Protein 1PYL (pdb70)

CATH classification: 3.10.450.30

Organism: Kitasatospora aureofaciens (NCBI:txid1894)

InterPro domains:
  IPR000026 Guanine-specific ribonuclease N1-like [PF00545] (73-160)
  IPR016191 Ribonuclease/ribotoxin [SSF53933] (70-162)

B-factor: mean 25.72, std 8.52, range [13.15, 64.27]

Sequence (190 aa):
DPALADVCRTKLPSQAQDTLALIAKNGPYPYNRDGVVFENRESRLPKKGNGYYHEFTVVTPGSNDRGTRRVVTGGYGEQYWSPDHYATFQEIDPRCALADVCRTKLPSQAAQQDDTTLALIAKNGPYPYNRDGVVFENRESRLPKKGNGYYHEFTVVTPGSNDRGTRRVVTGGYGEQYWSPDHYATFQEIDPRC

Structure (mmCIF, N/CA/C/O backbone):
data_1PYL
#
_entry.id   1PYL
#
_cell.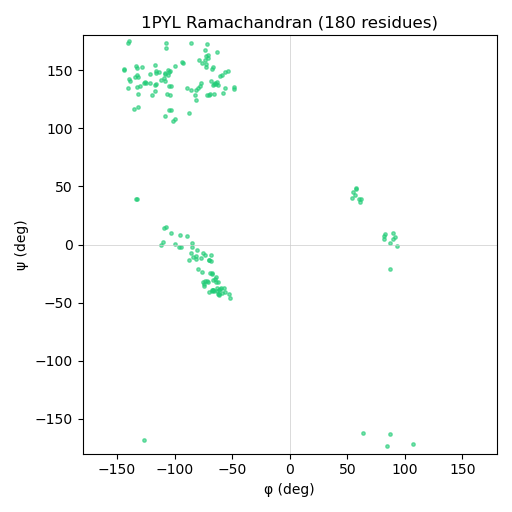length_a   84.980
_cell.length_b   34.130
_cell.length_c   72.270
_cell.angle_alpha   90.00
_cell.angle_beta   109.50
_cell.angle_gamma   90.00
#
_symmetry.space_group_name_H-M   'C 1 2 1'
#
loop_
_entity.id
_entity.type
_entity.pdbx_description
1 polymer ribonuclease
2 non-polymer 'SULFATE ION'
3 water water
#
loop_
_atom_site.group_PDB
_atom_site.id
_atom_site.type_symbol
_atom_site.label_atom_id
_atom_site.label_alt_id
_atom_site.label_comp_id
_atom_site.label_asym_id
_atom_site.label_entity_id
_atom_site.label_seq_id
_atom_site.pdbx_PDB_ins_code
_atom_site.Cartn_x
_atom_site.Cartn_y
_atom_site.Cartn_z
_atom_site.occupancy
_atom_site.B_iso_or_equiv
_atom_site.auth_seq_id
_atom_site.auth_comp_id
_atom_site.auth_asym_id
_atom_site.auth_atom_id
_atom_site.pdbx_PDB_model_num
ATOM 1 C CA . ASP A 1 2 ? 11.763 -17.716 12.388 1.00 42.36 2 ASP A CA 1
ATOM 2 C C . ASP A 1 2 ? 10.902 -17.871 13.654 1.00 42.19 2 ASP A C 1
ATOM 3 O O . ASP A 1 2 ? 9.672 -17.720 13.586 1.00 43.41 2 ASP A O 1
ATOM 5 N N . PRO A 1 3 ? 11.531 -18.144 14.809 1.00 40.80 3 PRO A N 1
ATOM 6 C CA . PRO A 1 3 ? 10.770 -18.372 16.041 1.00 39.15 3 PRO A CA 1
ATOM 7 C C . PRO A 1 3 ? 10.185 -17.064 16.567 1.00 36.99 3 PRO A C 1
ATOM 8 O O . PRO A 1 3 ? 10.713 -15.967 16.336 1.00 37.55 3 PRO A O 1
ATOM 19 N N . ALA A 1 4 ? 9.082 -17.210 17.280 1.00 33.82 4 ALA A N 1
ATOM 20 C CA . ALA A 1 4 ? 8.348 -16.096 17.825 1.00 31.08 4 ALA A CA 1
ATOM 21 C C . ALA A 1 4 ? 9.116 -15.452 18.970 1.00 29.45 4 ALA A C 1
ATOM 22 O O . ALA A 1 4 ? 10.026 -16.030 19.571 1.00 29.34 4 ALA A O 1
ATOM 29 N N . LEU A 1 5 ? 8.728 -14.215 19.254 1.00 27.06 5 LEU A N 1
ATOM 30 C CA . LEU A 1 5 ? 9.174 -13.500 20.429 1.00 25.66 5 LEU A CA 1
ATOM 31 C C . LEU A 1 5 ? 8.089 -13.581 21.482 1.00 23.98 5 LEU A C 1
ATOM 32 O O . LEU A 1 5 ? 6.933 -13.693 21.164 1.00 25.31 5 LEU A O 1
ATOM 48 N N . ALA A 1 6 ? 8.468 -13.485 22.745 1.00 22.97 6 ALA A N 1
ATOM 49 C CA . ALA A 1 6 ? 7.506 -13.373 23.815 1.00 23.00 6 ALA A CA 1
ATOM 50 C C . ALA A 1 6 ? 6.766 -12.025 23.685 1.00 22.06 6 ALA A C 1
ATOM 51 O O . ALA A 1 6 ? 7.315 -11.066 23.154 1.00 21.83 6 ALA A O 1
ATOM 58 N N . ASP A 1 7 ? 5.542 -11.989 24.181 1.00 22.02 7 ASP A N 1
ATOM 59 C CA . ASP A 1 7 ? 4.725 -10.784 24.175 1.00 22.78 7 ASP A CA 1
ATOM 60 C C . ASP A 1 7 ? 4.652 -10.158 25.583 1.00 20.28 7 ASP A C 1
ATOM 61 O O . ASP A 1 7 ? 4.714 -10.849 26.606 1.00 21.55 7 ASP A O 1
ATOM 73 N N . VAL A 1 8 ? 4.534 -8.843 25.619 1.00 17.42 8 VAL A N 1
ATOM 74 C CA . VAL A 1 8 ? 4.268 -8.130 26.851 1.00 16.29 8 VAL A CA 1
ATOM 75 C C . VAL A 1 8 ? 3.141 -7.143 26.614 1.00 16.58 8 VAL A C 1
ATOM 76 O O . VAL A 1 8 ? 3.178 -6.384 25.645 1.00 16.67 8 VAL A O 1
ATOM 89 N N . CYS A 1 9 ? 2.135 -7.169 27.469 1.00 16.35 9 CYS A N 1
ATOM 90 C CA . CYS A 1 9 ? 1.060 -6.186 27.391 1.00 16.69 9 CYS A CA 1
ATOM 91 C C . CYS A 1 9 ? 1.593 -4.810 27.671 1.00 17.03 9 CYS A C 1
ATOM 92 O O . CYS A 1 9 ? 2.391 -4.610 28.567 1.00 16.78 9 CYS A O 1
ATOM 99 N N . ARG A 1 10 ? 1.119 -3.819 26.908 1.00 17.00 10 ARG A N 1
ATOM 100 C CA . ARG A 1 10 ? 1.531 -2.459 27.131 1.00 19.06 10 ARG A CA 1
ATOM 101 C C . ARG A 1 10 ? 1.348 -2.028 28.587 1.00 19.55 10 ARG A C 1
ATOM 102 O O . ARG A 1 10 ? 2.220 -1.393 29.158 1.00 19.59 10 ARG A O 1
ATOM 123 N N . THR A 1 11 ? 0.223 -2.397 29.211 1.00 20.16 11 THR A N 1
ATOM 124 C CA . THR A 1 11 ? -0.015 -1.932 30.587 1.00 21.59 11 THR A CA 1
ATOM 125 C C . THR A 1 11 ? 0.859 -2.629 31.625 1.00 20.87 11 THR A C 1
ATOM 126 O O . THR A 1 11 ? 0.882 -2.206 32.772 1.00 22.78 11 THR A O 1
ATOM 137 N N . LYS A 1 12 ? 1.573 -3.681 31.223 1.00 20.25 12 LYS A N 1
ATOM 138 C CA . LYS A 1 12 ? 2.472 -4.414 32.113 1.00 20.55 12 LYS A CA 1
ATOM 139 C C . LYS A 1 12 ? 3.919 -3.924 31.984 1.00 20.13 12 LYS A C 1
ATOM 140 O O . LYS A 1 12 ? 4.803 -4.415 32.674 1.00 22.61 12 LYS A O 1
ATOM 159 N N . LEU A 1 13 ? 4.162 -2.964 31.092 1.00 19.27 13 LEU A N 1
ATOM 160 C CA . LEU A 1 13 ? 5.479 -2.333 30.992 1.00 19.72 13 LEU A CA 1
ATOM 161 C C . LEU A 1 13 ? 5.730 -1.399 32.168 1.00 19.94 13 LEU A C 1
ATOM 162 O O . LEU A 1 13 ? 4.774 -0.839 32.728 1.00 20.44 13 LEU A O 1
ATOM 178 N N . PRO A 1 14 ? 6.996 -1.147 32.504 1.00 20.56 14 PRO A N 1
ATOM 179 C CA . PRO A 1 14 ? 7.312 -0.100 33.479 1.00 20.78 14 PRO A CA 1
ATOM 180 C C . PRO A 1 14 ? 6.725 1.217 33.026 1.00 20.11 14 PRO A C 1
ATOM 181 O O . PRO A 1 14 ? 6.588 1.480 31.808 1.00 19.60 14 PRO A O 1
ATOM 192 N N . SER A 1 15 ? 6.339 2.066 33.975 1.00 21.03 15 SER A N 1
ATOM 193 C CA . SER A 1 15 ? 5.677 3.318 33.599 1.00 21.40 15 SER A CA 1
ATOM 194 C C . SER A 1 15 ? 6.523 4.171 32.650 1.00 19.94 15 SER A C 1
ATOM 195 O O . SER A 1 15 ? 5.982 4.813 31.769 1.00 20.21 15 SER A O 1
ATOM 203 N N . GLN A 1 16 ? 7.840 4.206 32.819 1.00 18.48 16 GLN A N 1
ATOM 204 C CA . GLN A 1 16 ? 8.665 4.972 31.896 1.00 18.12 16 GLN A CA 1
ATOM 205 C C . GLN A 1 16 ? 8.622 4.449 30.474 1.00 17.41 16 GLN A C 1
ATOM 206 O O . GLN A 1 16 ? 8.750 5.229 29.528 1.00 17.32 16 GLN A O 1
ATOM 220 N N . ALA A 1 17 ? 8.462 3.140 30.323 1.00 17.08 17 ALA A N 1
ATOM 221 C CA . ALA A 1 17 ? 8.345 2.571 28.972 1.00 17.11 17 ALA A CA 1
ATOM 222 C C . ALA A 1 17 ? 7.044 3.007 28.316 1.00 17.67 17 ALA A C 1
ATOM 223 O O . ALA A 1 17 ? 7.016 3.347 27.141 1.00 17.59 17 ALA A O 1
ATOM 230 N N . GLN A 1 18 ? 5.968 3.037 29.106 1.00 17.49 18 GLN A N 1
ATOM 231 C CA . GLN A 1 18 ? 4.694 3.544 28.585 1.00 18.11 18 GLN A CA 1
ATOM 232 C C . GLN A 1 18 ? 4.810 5.014 28.205 1.00 17.67 18 GLN A C 1
ATOM 233 O O . GLN A 1 18 ? 4.324 5.428 27.153 1.00 18.72 18 GLN A O 1
ATOM 247 N N . ASP A 1 19 ? 5.516 5.800 29.012 1.00 17.88 19 ASP A N 1
ATOM 248 C CA . ASP A 1 19 ? 5.776 7.201 28.687 1.00 18.64 19 ASP A CA 1
ATOM 249 C C . ASP A 1 19 ? 6.515 7.364 27.364 1.00 17.44 19 ASP A C 1
ATOM 250 O O . ASP A 1 19 ? 6.201 8.215 26.568 1.00 18.70 19 ASP A O 1
ATOM 259 N N . THR A 1 20 ? 7.498 6.513 27.102 1.00 16.87 20 THR A N 1
ATOM 260 C CA . THR A 1 20 ? 8.228 6.570 25.862 1.00 16.90 20 THR A CA 1
ATOM 261 C C . THR A 1 20 ? 7.330 6.234 24.671 1.00 16.49 20 THR A C 1
ATOM 262 O O . THR A 1 20 ? 7.418 6.868 23.639 1.00 16.64 20 THR A O 1
ATOM 273 N N . LEU A 1 21 ? 6.447 5.262 24.806 1.00 15.95 21 LEU A N 1
ATOM 274 C CA . LEU A 1 21 ? 5.508 4.974 23.723 1.00 15.86 21 LEU A CA 1
ATOM 275 C C . LEU A 1 21 ? 4.607 6.158 23.389 1.00 16.37 21 LEU A C 1
ATOM 276 O O . LEU A 1 21 ? 4.305 6.408 22.245 1.00 17.05 21 LEU A O 1
ATOM 292 N N . ALA A 1 22 ? 4.194 6.882 24.417 1.00 16.97 22 ALA A N 1
ATOM 293 C CA . ALA A 1 22 ? 3.381 8.070 24.193 1.00 17.71 22 ALA A CA 1
ATOM 294 C C . ALA A 1 22 ? 4.181 9.166 23.477 1.00 17.88 22 ALA A C 1
ATOM 295 O O . ALA A 1 22 ? 3.665 9.848 22.596 1.00 19.43 22 ALA A O 1
ATOM 302 N N . LEU A 1 23 ? 5.461 9.344 23.822 1.00 17.60 23 LEU A N 1
ATOM 303 C CA . LEU A 1 23 ? 6.315 10.292 23.110 1.00 18.38 23 LEU A CA 1
ATOM 304 C C . LEU A 1 23 ? 6.498 9.910 21.632 1.00 18.37 23 LEU A C 1
ATOM 305 O O . LEU A 1 23 ? 6.467 10.750 20.761 1.00 19.62 23 LEU A O 1
ATOM 321 N N . ILE A 1 24 ? 6.699 8.623 21.358 1.00 17.55 24 ILE A N 1
ATOM 322 C CA . ILE A 1 24 ? 6.861 8.172 19.997 1.00 18.41 24 ILE A CA 1
ATOM 323 C C . ILE A 1 24 ? 5.602 8.481 19.199 1.00 18.41 24 ILE A C 1
ATOM 324 O O . ILE A 1 24 ? 5.676 8.925 18.051 1.00 19.71 24 ILE A O 1
ATOM 340 N N . ALA A 1 25 ? 4.441 8.248 19.796 1.00 18.54 25 ALA A N 1
ATOM 341 C CA . ALA A 1 25 ? 3.186 8.474 19.093 1.00 20.20 25 ALA A CA 1
ATOM 342 C C . ALA A 1 25 ? 2.994 9.960 18.748 1.00 21.86 25 ALA A C 1
ATOM 343 O O . ALA A 1 25 ? 2.316 10.264 17.770 1.00 24.42 25 ALA A O 1
ATOM 350 N N . LYS A 1 26 ? 3.581 10.849 19.541 1.00 22.75 26 LYS A N 1
ATOM 351 C CA . LYS A 1 26 ? 3.519 12.315 19.305 1.00 25.18 26 LYS A CA 1
ATOM 352 C C . LYS A 1 26 ? 4.710 12.864 18.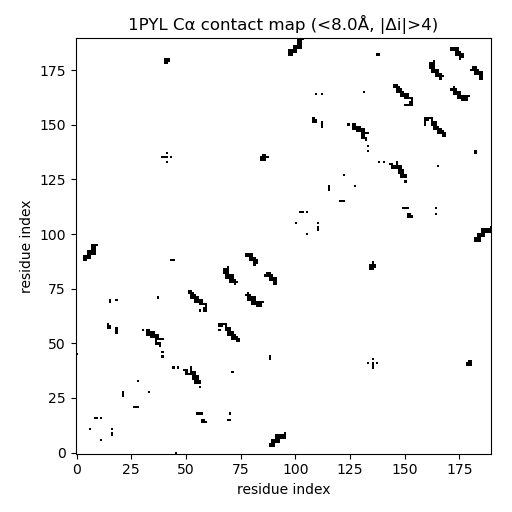526 1.00 24.37 26 LYS A C 1
ATOM 353 O O . LYS A 1 26 ? 4.787 14.066 18.278 1.00 26.32 26 LYS A O 1
ATOM 372 N N . ASN A 1 27 ? 5.671 12.008 18.180 1.00 23.09 27 ASN A N 1
ATOM 373 C CA . ASN A 1 27 ? 6.922 12.388 17.517 1.00 24.00 27 ASN A CA 1
ATOM 374 C C . ASN A 1 27 ? 7.796 13.338 18.352 1.00 23.54 27 ASN A C 1
ATOM 375 O O . ASN A 1 27 ? 8.456 14.233 17.832 1.00 25.04 27 ASN A O 1
ATOM 386 N N . GLY A 1 28 ? 7.836 13.099 19.645 1.00 22.20 28 GLY A N 1
ATOM 387 C CA . GLY A 1 28 ? 8.774 13.779 20.516 1.00 23.50 28 GLY A CA 1
ATOM 388 C C . GLY A 1 28 ? 8.082 14.818 21.380 1.00 23.48 28 GLY A C 1
ATOM 389 O O . GLY A 1 28 ? 6.866 14.885 21.369 1.00 25.24 28 GLY A O 1
ATOM 393 N N . PRO A 1 29 ? 8.849 15.636 22.105 1.00 23.24 29 PRO A N 1
ATOM 394 C CA . PRO A 1 29 ? 10.305 15.682 22.062 1.00 23.46 29 PRO A CA 1
ATOM 395 C C . PRO A 1 29 ? 10.916 14.547 22.861 1.00 23.10 29 PRO A C 1
ATOM 396 O O . PRO A 1 29 ? 10.285 14.029 23.767 1.00 24.68 29 PRO A O 1
ATOM 407 N N . TYR A 1 30 ? 12.154 14.232 22.559 1.00 25.12 30 TYR A N 1
ATOM 408 C CA . TYR A 1 30 ? 12.822 13.094 23.153 1.00 25.58 30 TYR A CA 1
ATOM 409 C C . TYR A 1 30 ? 13.935 13.579 24.067 1.00 26.99 30 TYR A C 1
ATOM 410 O O . TYR A 1 30 ? 14.619 14.553 23.747 1.00 28.34 30 TYR A O 1
ATOM 428 N N . PRO A 1 31 ? 14.117 12.922 25.199 1.00 28.55 31 PRO A N 1
ATOM 429 C CA . PRO A 1 31 ? 15.143 13.345 26.161 1.00 29.25 31 PRO A CA 1
ATOM 430 C C . PRO A 1 31 ? 16.577 13.176 25.702 1.00 29.63 31 PRO A C 1
ATOM 431 O O . PRO A 1 31 ? 17.427 13.896 26.219 1.00 31.26 31 PRO A O 1
ATOM 442 N N . TYR A 1 32 ? 16.862 12.250 24.785 1.00 29.30 32 TYR A N 1
ATOM 443 C CA . TYR A 1 32 ? 18.231 11.943 24.410 1.00 29.56 32 TYR A CA 1
ATOM 444 C C . TYR A 1 32 ? 18.470 12.163 22.939 1.00 30.80 32 TYR A C 1
ATOM 445 O O . TYR A 1 32 ? 17.598 11.953 22.099 1.00 29.82 32 TYR A O 1
ATOM 463 N N . ASN A 1 33 ? 19.686 12.588 22.629 1.00 32.55 33 ASN A N 1
ATOM 464 C CA . ASN A 1 33 ? 20.085 12.823 21.252 1.00 34.19 33 ASN A CA 1
ATOM 465 C C . ASN A 1 33 ? 20.119 11.574 20.369 1.00 33.73 33 ASN A C 1
ATOM 466 O O . ASN A 1 33 ? 19.856 11.661 19.173 1.00 35.43 33 ASN A O 1
ATOM 477 N N . ARG A 1 34 ? 20.387 10.413 20.959 1.00 32.89 34 ARG A N 1
ATOM 478 C CA . ARG A 1 34 ? 20.350 9.157 20.213 1.00 31.96 34 ARG A CA 1
ATOM 479 C C . ARG A 1 34 ? 18.932 8.609 20.023 1.00 29.19 34 ARG A C 1
ATOM 480 O O . ARG A 1 34 ? 18.745 7.610 19.331 1.00 29.30 34 ARG A O 1
ATOM 513 N N . ASP A 1 35 ? 17.924 9.242 20.612 1.00 25.46 35 ASP A N 1
ATOM 514 C CA . ASP A 1 35 ? 16.556 8.768 20.405 1.00 22.90 35 ASP A CA 1
ATOM 515 C C . ASP A 1 35 ? 16.162 8.966 18.954 1.00 21.81 35 ASP A C 1
ATOM 516 O O . ASP A 1 35 ? 16.308 10.052 18.407 1.00 23.32 35 ASP A O 1
ATOM 525 N N . GLY A 1 36 ? 15.639 7.915 18.334 1.00 20.69 36 GLY A N 1
ATOM 526 C CA . GLY A 1 36 ? 15.174 7.964 16.975 1.00 21.03 36 GLY A CA 1
ATOM 527 C C . GLY A 1 36 ? 16.198 7.548 15.941 1.00 20.88 36 GLY A C 1
ATOM 528 O O . GLY A 1 36 ? 15.891 7.544 14.759 1.00 23.53 36 GLY 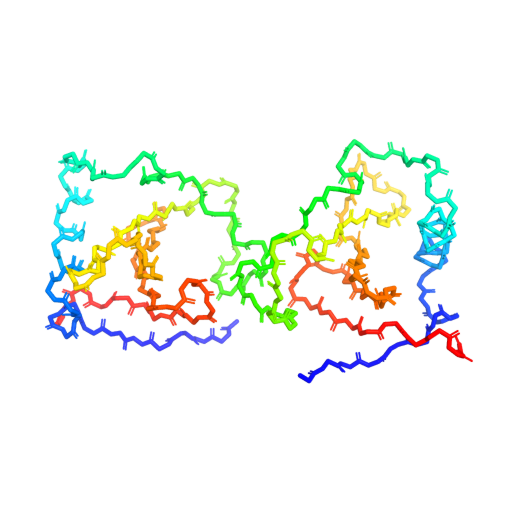A O 1
ATOM 532 N N . VAL A 1 37 ? 17.409 7.206 16.345 1.00 20.49 37 VAL A N 1
ATOM 533 C CA . VAL A 1 37 ? 18.367 6.757 15.353 1.00 21.03 37 VAL A CA 1
ATOM 534 C C . VAL A 1 37 ? 18.040 5.349 14.868 1.00 19.97 37 VAL A C 1
ATOM 535 O O . VAL A 1 37 ? 17.330 4.590 15.533 1.00 19.55 37 VAL A O 1
ATOM 548 N N . VAL A 1 38 ? 18.547 5.003 13.691 1.00 20.28 38 VAL A N 1
ATOM 549 C CA . VAL A 1 38 ? 18.306 3.693 13.113 1.00 19.57 38 VAL A CA 1
ATOM 550 C C . VAL A 1 38 ? 18.958 2.627 13.977 1.00 19.55 38 VAL A C 1
ATOM 551 O O . VAL A 1 38 ? 20.061 2.797 14.488 1.00 20.67 38 VAL A O 1
ATOM 564 N N . PHE A 1 39 ? 18.220 1.546 14.164 1.00 17.73 39 PHE A N 1
ATOM 565 C CA . PHE A 1 39 ? 18.687 0.355 14.847 1.00 17.69 39 PHE A CA 1
ATOM 566 C C . PHE A 1 39 ? 18.948 -0.665 13.747 1.00 18.59 39 PHE A C 1
ATOM 567 O O . PHE A 1 39 ? 18.011 -1.123 13.099 1.00 17.79 39 PHE A O 1
ATOM 584 N N . GLU A 1 40 ? 20.209 -1.075 13.569 1.00 19.55 40 GLU A N 1
ATOM 585 C CA . GLU A 1 40 ? 20.554 -1.880 12.411 1.00 20.50 40 GLU A CA 1
ATOM 586 C C . GLU A 1 40 ? 20.183 -3.353 12.557 1.00 19.31 40 GLU A C 1
ATOM 587 O O . GLU A 1 40 ? 20.049 -4.047 11.551 1.00 21.83 40 GLU A O 1
ATOM 597 N N . ASN A 1 41 ? 20.011 -3.856 13.781 1.00 18.51 41 ASN A N 1
ATOM 598 C CA . ASN A 1 41 ? 19.606 -5.252 13.979 1.00 18.37 41 ASN A CA 1
ATOM 599 C C . ASN A 1 41 ? 20.549 -6.213 13.269 1.00 19.88 41 ASN A C 1
ATOM 600 O O . ASN A 1 41 ? 20.103 -7.175 12.665 1.00 19.92 41 ASN A O 1
ATOM 611 N N . ARG A 1 42 ? 21.847 -5.965 13.417 1.00 21.51 42 ARG A N 1
ATOM 612 C CA . ARG A 1 42 ? 22.844 -6.737 12.647 1.00 22.73 42 ARG A CA 1
ATOM 613 C C . ARG A 1 42 ? 22.802 -8.221 12.909 1.00 21.58 42 ARG A C 1
ATOM 614 O O . ARG A 1 42 ? 23.049 -9.030 11.990 1.00 22.98 42 ARG A O 1
ATOM 635 N N . GLU A 1 43 ? 22.556 -8.596 14.153 1.00 20.04 43 GLU A N 1
ATOM 636 C CA . GLU A 1 43 ? 22.512 -10.009 14.554 1.00 19.22 43 GLU A CA 1
ATOM 637 C C . GLU A 1 43 ? 21.141 -10.679 14.434 1.00 19.74 43 GLU A C 1
ATOM 638 O O . GLU A 1 43 ? 20.958 -11.818 14.832 1.00 21.67 43 GLU A O 1
ATOM 650 N N . SER A 1 44 ? 20.175 -9.975 13.841 1.00 19.27 44 SER A N 1
ATOM 651 C CA . SER A 1 44 ? 18.855 -10.532 13.490 1.00 20.67 44 SER A CA 1
ATOM 652 C C . SER A 1 44 ? 18.101 -11.179 14.623 1.00 21.21 44 SER A C 1
ATOM 653 O O . SER A 1 44 ? 17.435 -12.197 14.456 1.00 21.96 44 SER A O 1
ATOM 661 N N . ARG A 1 45 ? 18.152 -10.576 15.800 1.00 21.56 45 ARG A N 1
ATOM 662 C CA . ARG A 1 45 ? 17.271 -11.042 16.865 1.00 22.29 45 ARG A CA 1
ATOM 663 C C . ARG A 1 45 ? 15.820 -10.612 16.593 1.00 21.67 45 ARG A C 1
ATOM 664 O O . ARG A 1 45 ? 14.900 -11.296 16.997 1.00 22.92 45 ARG A O 1
ATOM 685 N N . LEU A 1 46 ? 15.631 -9.472 15.944 1.00 20.07 46 LEU A N 1
ATOM 686 C CA . LEU A 1 46 ? 14.337 -9.077 15.409 1.00 19.41 46 LEU A CA 1
ATOM 687 C C . LEU A 1 46 ? 14.240 -9.541 13.967 1.00 20.00 46 LEU A C 1
ATOM 688 O O . LEU A 1 46 ? 15.278 -9.718 13.317 1.00 20.65 46 LEU A O 1
ATOM 704 N N . PRO A 1 47 ? 13.036 -9.720 13.433 1.00 20.21 47 PRO A N 1
ATOM 705 C CA . PRO A 1 47 ? 12.890 -10.116 12.021 1.00 21.59 47 PRO A CA 1
ATOM 706 C C . PRO A 1 47 ? 13.720 -9.266 11.069 1.00 21.58 47 PRO A C 1
ATOM 707 O O . PRO A 1 47 ? 13.782 -8.052 11.179 1.00 21.03 47 PRO A O 1
ATOM 718 N N . LYS A 1 48 ? 14.388 -9.921 10.121 1.00 22.08 48 LYS A N 1
ATOM 719 C CA . LYS A 1 48 ? 15.292 -9.237 9.217 1.00 22.76 48 LYS A CA 1
ATOM 720 C C . LYS A 1 48 ? 14.473 -8.401 8.248 1.00 22.71 48 LYS A C 1
ATOM 721 O O . LYS A 1 48 ? 13.502 -8.901 7.612 1.00 24.02 48 LYS A O 1
ATOM 740 N N . LYS A 1 49 ? 14.853 -7.132 8.146 1.00 22.16 49 LYS A N 1
ATOM 741 C CA . LYS A 1 49 ? 14.166 -6.190 7.282 1.00 23.24 49 LYS A CA 1
ATOM 742 C C . LYS A 1 49 ? 15.168 -5.284 6.614 1.00 24.56 49 LYS A C 1
ATOM 743 O O . LYS A 1 49 ? 16.356 -5.307 6.934 1.00 25.54 49 LYS A O 1
ATOM 762 N N . GLY A 1 50 ? 14.700 -4.446 5.689 1.00 26.00 50 GLY A N 1
ATOM 763 C CA . GLY A 1 50 ? 15.561 -3.502 5.014 1.00 27.35 50 GLY A CA 1
ATOM 764 C C . GLY A 1 50 ? 16.199 -2.445 5.895 1.00 28.44 50 GLY A C 1
ATOM 765 O O . GLY A 1 50 ? 15.800 -2.233 7.038 1.00 26.88 50 GLY A O 1
ATOM 769 N N . ASN A 1 51 ? 17.208 -1.777 5.357 1.00 30.91 51 ASN A N 1
ATOM 770 C CA . ASN A 1 51 ? 17.928 -0.732 6.057 1.00 31.96 51 ASN A CA 1
ATOM 771 C C . ASN A 1 51 ? 16.937 0.350 6.455 1.00 29.92 51 ASN A C 1
ATOM 772 O O . ASN A 1 51 ? 16.110 0.735 5.633 1.00 31.67 51 ASN A O 1
ATOM 783 N N . GLY A 1 52 ? 16.969 0.759 7.720 1.00 26.50 52 GLY A N 1
ATOM 784 C CA . GLY A 1 52 ? 16.142 1.839 8.210 1.00 24.01 52 GLY A CA 1
ATOM 785 C C . GLY A 1 52 ? 14.758 1.464 8.686 1.00 20.90 52 GLY A C 1
ATOM 786 O O . GLY A 1 52 ? 13.994 2.326 9.088 1.00 21.00 52 GLY A O 1
ATOM 790 N N . TYR A 1 53 ? 14.424 0.183 8.645 1.00 18.11 53 TYR A N 1
ATOM 791 C CA . TYR A 1 53 ? 13.125 -0.283 9.109 1.00 16.44 53 TYR A CA 1
ATOM 792 C C . TYR A 1 53 ? 12.903 -0.038 10.618 1.00 15.03 53 TYR A C 1
ATOM 793 O O . TYR A 1 53 ? 11.794 0.292 11.046 1.00 16.12 53 TYR A O 1
ATOM 811 N N . TYR A 1 54 ? 13.960 -0.203 11.399 1.00 15.15 54 TYR A N 1
ATOM 812 C CA . TYR A 1 54 ? 13.907 -0.124 12.854 1.00 14.05 54 TYR A CA 1
ATOM 813 C C . TYR A 1 54 ? 14.567 1.122 13.395 1.00 15.58 54 TYR A C 1
ATOM 814 O O . TYR A 1 54 ? 15.618 1.546 12.887 1.00 16.24 54 TYR A O 1
ATOM 832 N N . HIS A 1 55 ? 13.939 1.707 14.426 1.00 14.42 55 HIS A N 1
ATOM 833 C CA . HIS A 1 55 ? 14.552 2.825 15.157 1.00 14.40 55 HIS A CA 1
ATOM 834 C C . HIS A 1 55 ? 14.536 2.534 16.647 1.00 14.32 55 HIS A C 1
ATOM 835 O O . HIS A 1 55 ? 13.662 1.831 17.153 1.00 14.92 55 HIS A O 1
ATOM 850 N N . GLU A 1 56 ? 15.492 3.119 17.352 1.00 15.27 56 GLU A N 1
ATOM 851 C CA . GLU A 1 56 ? 15.647 2.889 18.796 1.00 15.85 56 GLU A CA 1
ATOM 852 C C . GLU A 1 56 ? 15.363 4.166 19.596 1.00 16.11 56 GLU A C 1
ATOM 853 O O . GLU A 1 56 ? 15.685 5.279 19.158 1.00 16.90 56 GLU A O 1
ATOM 865 N N . PHE A 1 57 ? 14.837 3.958 20.794 1.00 16.18 57 PHE A N 1
ATOM 866 C CA . PHE A 1 57 ? 14.513 5.016 21.745 1.00 16.38 57 PHE A CA 1
ATOM 867 C C . PHE A 1 57 ? 14.919 4.552 23.128 1.00 17.10 57 PHE A C 1
ATOM 868 O O . PHE A 1 57 ? 14.674 3.401 23.522 1.00 18.52 57 PHE A O 1
ATOM 885 N N . THR A 1 58 ? 15.457 5.485 23.905 1.00 18.13 58 THR A N 1
ATOM 886 C CA . THR A 1 58 ? 15.754 5.241 25.306 1.00 19.73 58 THR A CA 1
ATOM 887 C C . THR A 1 58 ? 14.511 5.292 26.158 1.00 19.41 58 THR A C 1
ATOM 888 O O . THR A 1 58 ? 13.641 6.183 25.979 1.00 22.53 58 THR A O 1
ATOM 899 N N . VAL A 1 59 ? 14.419 4.381 27.101 1.00 16.88 59 VAL A N 1
ATOM 900 C CA . VAL A 1 59 ? 13.405 4.468 28.141 1.00 17.71 59 VAL A CA 1
ATOM 901 C C . VAL A 1 59 ? 14.158 4.887 29.399 1.00 18.16 59 VAL A C 1
ATOM 902 O O . VAL A 1 59 ? 15.179 4.274 29.756 1.00 19.32 59 VAL A O 1
ATOM 915 N N . VAL A 1 60 ? 13.677 5.929 30.079 1.00 17.75 60 VAL A N 1
ATOM 916 C CA . VAL A 1 60 ? 14.385 6.433 31.254 1.00 18.08 60 VAL A CA 1
ATOM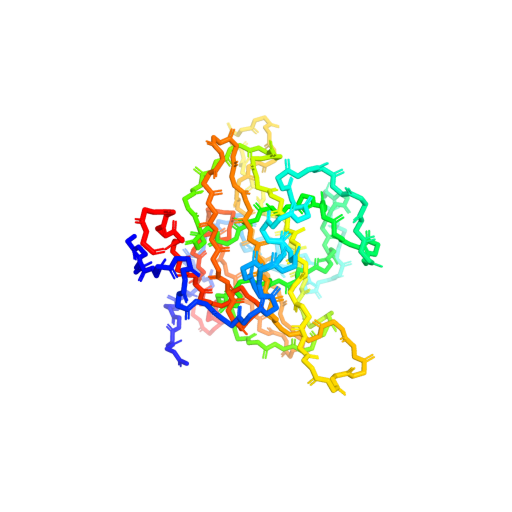 917 C C . VAL A 1 60 ? 14.450 5.394 32.343 1.00 17.09 60 VAL A C 1
ATOM 918 O O . VAL A 1 60 ? 13.462 4.731 32.622 1.00 17.35 60 VAL A O 1
ATOM 931 N N . THR A 1 61 ? 15.616 5.274 32.974 1.00 17.76 61 THR A N 1
ATOM 932 C CA . THR A 1 61 ? 15.785 4.532 34.204 1.00 18.61 61 THR A CA 1
ATOM 933 C C . THR A 1 61 ? 15.838 5.589 35.335 1.00 18.50 61 THR A C 1
ATOM 934 O O . THR A 1 61 ? 16.774 6.347 35.406 1.00 20.03 61 THR A O 1
ATOM 945 N N . PRO A 1 62 ? 14.788 5.721 36.126 1.00 19.05 62 PRO A N 1
ATOM 946 C CA . PRO A 1 62 ? 14.709 6.881 37.034 1.00 18.91 62 PRO A CA 1
ATOM 947 C C . PRO A 1 62 ? 15.739 6.933 38.146 1.00 19.21 62 PRO A C 1
ATOM 948 O O . PRO A 1 62 ? 16.119 8.025 38.515 1.00 19.42 62 PRO A O 1
ATOM 959 N N . GLY A 1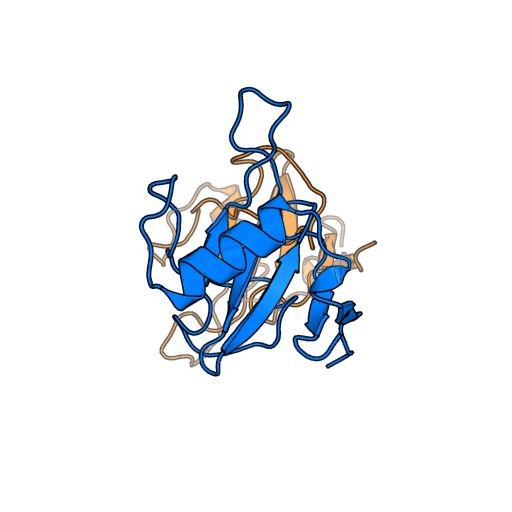 63 ? 16.198 5.798 38.632 1.00 20.31 63 GLY A N 1
ATOM 960 C CA . GLY A 1 63 ? 17.047 5.756 39.821 1.00 22.89 63 GLY A CA 1
ATOM 961 C C . GLY A 1 63 ? 18.531 5.715 39.591 1.00 24.58 63 GLY A C 1
ATOM 962 O O . GLY A 1 63 ? 19.317 5.555 40.546 1.00 27.15 63 GLY A O 1
ATOM 966 N N . SER A 1 64 ? 18.936 5.894 38.342 1.00 26.70 64 SER A N 1
ATOM 967 C CA . SER A 1 64 ? 20.347 5.944 37.980 1.00 29.06 64 SER A CA 1
ATOM 968 C C . SER A 1 64 ? 20.710 7.298 37.414 1.00 29.67 64 SER A C 1
ATOM 969 O O . SER A 1 64 ? 19.889 8.036 36.888 1.00 28.71 64 SER A O 1
ATOM 977 N N . ASN A 1 65 ? 21.987 7.624 37.558 1.00 32.26 65 ASN A N 1
ATOM 978 C CA . ASN A 1 65 ? 22.581 8.835 37.025 1.00 34.07 65 ASN A CA 1
ATOM 979 C C . ASN A 1 65 ? 22.768 8.715 35.511 1.00 34.72 65 ASN A C 1
ATOM 980 O O . ASN A 1 65 ? 22.592 9.683 34.759 1.00 34.99 65 ASN A O 1
ATOM 996 N N . ASP A 1 66 ? 23.102 7.497 35.084 1.00 35.13 66 ASP A N 1
ATOM 997 C CA . ASP A 1 66 ? 23.427 7.209 33.679 1.00 35.26 66 ASP A CA 1
ATOM 998 C C . ASP A 1 66 ? 22.190 6.898 32.823 1.00 33.83 66 ASP A C 1
ATOM 999 O O . ASP A 1 66 ? 21.070 6.782 33.340 1.00 32.92 66 ASP A O 1
ATOM 1008 N N . ARG A 1 67 ? 22.398 6.762 31.517 1.00 32.26 67 ARG A N 1
ATOM 1009 C CA . ARG A 1 67 ? 21.309 6.529 30.564 1.00 31.40 67 ARG A CA 1
ATOM 1010 C C . ARG A 1 67 ? 20.557 5.219 30.853 1.00 29.32 67 ARG A C 1
ATOM 1011 O O . ARG A 1 67 ? 19.327 5.187 30.748 1.00 28.56 67 ARG A O 1
ATOM 1032 N N . GLY A 1 68 ? 21.283 4.175 31.232 1.00 27.28 68 GLY A N 1
ATOM 1033 C CA . GLY A 1 68 ? 20.740 2.871 31.567 1.00 26.00 68 GLY A CA 1
ATOM 1034 C C . GLY A 1 68 ? 20.521 1.990 30.326 1.00 24.03 68 GLY A C 1
ATOM 1035 O O . GLY A 1 68 ? 20.868 2.389 29.229 1.00 25.24 68 GLY A O 1
ATOM 1039 N N . THR A 1 69 ? 19.899 0.840 30.524 1.00 22.82 69 THR A N 1
ATOM 1040 C CA . THR A 1 69 ? 19.842 -0.224 29.488 1.00 23.02 69 THR A CA 1
ATOM 1041 C C . THR A 1 69 ? 18.458 -0.448 28.857 1.00 21.29 69 THR A C 1
ATOM 1042 O O . THR A 1 69 ? 18.289 -1.332 28.038 1.00 22.13 69 THR A O 1
ATOM 1053 N N . ARG A 1 70 ? 17.459 0.336 29.245 1.00 19.17 70 ARG A N 1
ATOM 1054 C CA . ARG A 1 70 ? 16.097 0.109 28.814 1.00 18.10 70 ARG A CA 1
ATOM 1055 C C . ARG A 1 70 ? 15.848 0.777 27.470 1.00 16.18 70 ARG A C 1
ATOM 1056 O O . ARG A 1 70 ? 16.229 1.915 27.261 1.00 16.20 70 ARG A O 1
ATOM 1077 N N . ARG A 1 71 ? 15.231 0.054 26.538 1.00 15.49 71 ARG A N 1
ATOM 1078 C CA . ARG A 1 71 ? 15.037 0.537 25.177 1.00 15.04 71 ARG A CA 1
ATOM 1079 C C . ARG A 1 71 ? 13.703 0.082 24.598 1.00 14.98 71 ARG A C 1
ATOM 1080 O O . ARG A 1 71 ? 13.193 -0.980 24.937 1.00 15.30 71 ARG A O 1
ATOM 1101 N N . VAL A 1 72 ? 13.172 0.913 23.700 1.00 14.25 72 VAL A N 1
ATOM 1102 C CA . VAL A 1 72 ? 12.097 0.524 22.805 1.00 14.62 72 VAL A CA 1
ATOM 1103 C C . VAL A 1 72 ? 12.629 0.605 21.389 1.00 15.28 72 VAL A C 1
ATOM 1104 O O . VAL A 1 72 ? 13.333 1.528 21.040 1.00 16.31 72 VAL A O 1
ATOM 1117 N N . VAL A 1 73 ? 12.289 -0.398 20.589 1.00 13.81 73 VAL A N 1
ATOM 1118 C CA . VAL A 1 73 ? 12.574 -0.387 19.163 1.00 13.80 73 VAL A CA 1
ATOM 1119 C C . VAL A 1 73 ? 11.253 -0.406 18.429 1.00 13.93 73 VAL A C 1
ATOM 1120 O O . VAL A 1 73 ? 10.382 -1.199 18.750 1.00 15.07 73 VAL A O 1
ATOM 1133 N N . THR A 1 74 ? 11.100 0.478 17.443 1.00 13.62 74 THR A N 1
ATOM 1134 C CA . THR A 1 74 ? 9.920 0.513 16.603 1.00 14.49 74 THR A CA 1
ATOM 1135 C C . THR A 1 74 ? 10.262 -0.049 15.240 1.00 14.37 74 THR A C 1
ATOM 1136 O O . THR A 1 74 ? 11.405 0.011 14.785 1.00 15.33 74 THR A O 1
ATOM 1147 N N . GLY A 1 75 ? 9.252 -0.640 14.625 1.00 13.15 75 GLY A N 1
ATOM 1148 C CA . GLY A 1 75 ? 9.318 -1.049 13.234 1.00 13.83 75 GLY A CA 1
ATOM 1149 C C . GLY A 1 75 ? 8.491 -0.191 12.300 1.00 13.96 75 GLY A C 1
ATOM 1150 O O . GLY A 1 75 ? 7.659 0.620 12.697 1.00 15.25 75 GLY A O 1
ATOM 1154 N N . GLY A 1 76 ? 8.710 -0.409 11.013 1.00 14.73 76 GLY A N 1
ATOM 1155 C CA . GLY A 1 76 ? 8.148 0.413 9.982 1.00 15.38 76 GLY A CA 1
ATOM 1156 C C . GLY A 1 76 ? 6.656 0.319 9.765 1.00 15.52 76 GLY A C 1
ATOM 1157 O O . GLY A 1 76 ? 6.126 1.129 9.025 1.00 17.49 76 GLY A O 1
ATOM 1161 N N . TYR A 1 77 ? 6.000 -0.692 10.330 1.00 15.08 77 TYR A N 1
ATOM 1162 C CA . TYR A 1 77 ? 4.544 -0.773 10.287 1.00 16.19 77 TYR A CA 1
ATOM 1163 C C . TYR A 1 77 ? 3.892 -0.474 11.649 1.00 17.40 77 TYR A C 1
ATOM 1164 O O . TYR A 1 77 ? 2.693 -0.733 11.839 1.00 20.37 77 TYR A O 1
ATOM 1182 N N . GLY A 1 78 ? 4.661 0.108 12.558 1.00 17.07 78 GLY A N 1
ATOM 1183 C CA . GLY A 1 78 ? 4.161 0.504 13.876 1.00 17.19 78 GLY A CA 1
ATOM 1184 C C . GLY A 1 78 ? 4.291 -0.573 14.950 1.00 17.57 78 GLY A C 1
ATOM 1185 O O . GLY A 1 78 ? 3.770 -0.404 16.054 1.00 19.12 78 GLY A O 1
ATOM 1189 N N . GLU A 1 79 ? 5.002 -1.636 14.637 1.00 16.74 79 GLU A N 1
ATOM 1190 C CA . GLU A 1 79 ? 5.400 -2.672 15.636 1.00 16.90 79 GLU A CA 1
ATOM 1191 C C . GLU A 1 79 ? 6.246 -2.013 16.684 1.00 15.14 79 GLU A C 1
ATOM 1192 O O . GLU A 1 79 ? 7.045 -1.129 16.393 1.00 16.07 79 GLU A O 1
ATOM 1204 N N . GLN A 1 80 ? 6.120 -2.474 17.925 1.00 14.41 80 GLN A N 1
ATOM 1205 C CA . GLN A 1 80 ? 6.904 -1.950 19.027 1.00 14.88 80 GLN A CA 1
ATOM 1206 C C . GLN A 1 80 ? 7.502 -3.117 19.832 1.00 13.58 80 GLN A C 1
ATOM 1207 O O . GLN A 1 80 ? 6.806 -4.077 20.114 1.00 14.86 80 GLN A O 1
ATOM 1229 N N . TYR A 1 81 ? 8.777 -2.994 20.176 1.00 13.70 81 TYR A N 1
ATOM 1230 C CA . TYR A 1 81 ? 9.518 -4.000 20.926 1.00 13.46 81 TYR A CA 1
ATOM 1231 C C . TYR A 1 81 ? 10.161 -3.391 22.143 1.00 14.27 81 TYR A C 1
ATOM 1232 O O . TYR A 1 81 ? 10.655 -2.267 22.090 1.00 16.30 81 TYR A O 1
ATOM 1250 N N . TRP A 1 82 ? 10.113 -4.121 23.244 1.00 13.69 82 TRP A N 1
ATOM 1251 C CA . TRP A 1 82 ? 10.719 -3.746 24.509 1.00 14.10 82 TRP A CA 1
ATOM 1252 C C . TRP A 1 82 ? 11.993 -4.549 24.767 1.00 14.72 82 TRP A C 1
ATOM 1253 O O . TRP A 1 82 ? 11.990 -5.765 24.575 1.00 15.94 82 TRP A O 1
ATOM 1274 N N . SER A 1 83 ? 13.041 -3.894 25.227 1.00 14.90 83 SER A N 1
ATOM 1275 C CA . SER A 1 83 ? 14.244 -4.603 25.686 1.00 16.35 83 SER A CA 1
ATOM 1276 C C . SER A 1 83 ? 14.705 -3.995 26.995 1.00 17.01 83 SER A C 1
ATOM 1277 O O . SER A 1 83 ? 15.045 -2.825 27.034 1.00 17.74 83 SER A O 1
ATOM 1285 N N . PRO A 1 84 ? 14.700 -4.764 28.078 1.00 18.26 84 PRO A N 1
ATOM 1286 C CA . PRO A 1 84 ? 15.137 -4.226 29.367 1.00 20.04 84 PRO A CA 1
ATOM 1287 C C . PRO A 1 84 ? 16.649 -4.203 29.544 1.00 20.73 84 PRO A C 1
ATOM 1288 O O . PRO A 1 84 ? 17.161 -3.607 30.519 1.00 23.52 84 PRO A O 1
ATOM 1299 N N . ASP A 1 85 ? 17.350 -4.860 28.616 1.00 20.32 85 ASP A N 1
ATOM 1300 C CA . ASP A 1 85 ? 18.753 -5.238 28.792 1.00 21.12 85 ASP A CA 1
ATOM 1301 C C . ASP A 1 85 ? 19.627 -4.917 27.563 1.00 20.70 85 ASP A C 1
ATOM 1302 O O . ASP A 1 85 ? 20.528 -5.689 27.171 1.00 22.20 85 ASP A O 1
ATOM 1311 N N . HIS A 1 86 ? 19.371 -3.769 26.945 1.00 20.11 86 HIS A N 1
ATOM 1312 C CA . HIS A 1 86 ? 20.224 -3.213 25.905 1.00 20.16 86 HIS A CA 1
ATOM 1313 C C . HIS A 1 86 ? 20.372 -4.220 24.764 1.00 19.86 86 HIS A C 1
ATOM 1314 O O . HIS A 1 86 ? 21.460 -4.498 24.318 1.00 20.98 86 HIS A O 1
ATOM 1329 N N . TYR A 1 87 ? 19.237 -4.738 24.333 1.00 18.99 87 TYR A N 1
ATOM 1330 C CA . TYR A 1 87 ? 19.080 -5.497 23.114 1.00 18.82 87 TYR A CA 1
ATOM 1331 C C . TYR A 1 87 ? 19.465 -6.960 23.203 1.00 19.45 87 TYR A C 1
ATOM 1332 O O . TYR A 1 87 ? 19.442 -7.644 22.182 1.00 19.80 87 TYR A O 1
ATOM 1350 N N . ALA A 1 88 ? 19.760 -7.457 24.395 1.00 20.21 88 ALA A N 1
ATOM 1351 C CA . ALA A 1 88 ? 20.047 -8.879 24.517 1.00 21.43 88 ALA A CA 1
ATOM 1352 C C . ALA A 1 88 ? 18.788 -9.722 24.421 1.00 21.81 88 ALA A C 1
ATOM 1353 O O . ALA A 1 88 ? 18.830 -10.824 23.877 1.00 24.31 88 ALA A O 1
ATOM 1360 N N . THR A 1 89 ? 17.658 -9.208 24.920 1.00 20.50 89 THR A N 1
ATOM 1361 C CA . THR A 1 89 ? 16.371 -9.870 24.774 1.00 20.86 89 THR A CA 1
ATOM 1362 C C . THR A 1 89 ? 15.363 -8.841 24.310 1.00 19.23 89 THR A C 1
ATOM 1363 O O . THR A 1 89 ? 15.487 -7.669 24.646 1.00 20.52 89 THR A O 1
ATOM 1374 N N . PHE A 1 90 ? 14.371 -9.321 23.594 1.00 17.87 90 PHE A N 1
ATOM 1375 C CA . PHE A 1 90 ? 13.236 -8.511 23.142 1.00 17.38 90 PHE A CA 1
ATOM 1376 C C . PHE A 1 90 ? 11.922 -9.209 23.427 1.00 17.92 90 PHE A C 1
ATOM 1377 O O . PHE A 1 90 ? 11.803 -10.435 23.360 1.00 19.59 90 PHE A O 1
ATOM 1394 N N . GLN A 1 91 ? 10.935 -8.391 23.778 1.00 17.07 91 GLN A N 1
ATOM 1395 C CA . GLN A 1 91 ? 9.552 -8.785 23.830 1.00 17.14 91 GLN A CA 1
ATOM 1396 C C . GLN A 1 91 ? 8.771 -7.899 22.895 1.00 17.00 91 GLN A C 1
ATOM 1397 O O . GLN A 1 91 ? 9.013 -6.696 22.845 1.00 17.88 91 GLN A O 1
ATOM 1419 N N . GLU A 1 92 ? 7.834 -8.461 22.164 1.00 16.28 92 GLU A N 1
ATOM 1420 C CA . GLU A 1 92 ? 6.926 -7.612 21.360 1.00 16.43 92 GLU A CA 1
ATOM 1421 C C . GLU A 1 92 ? 5.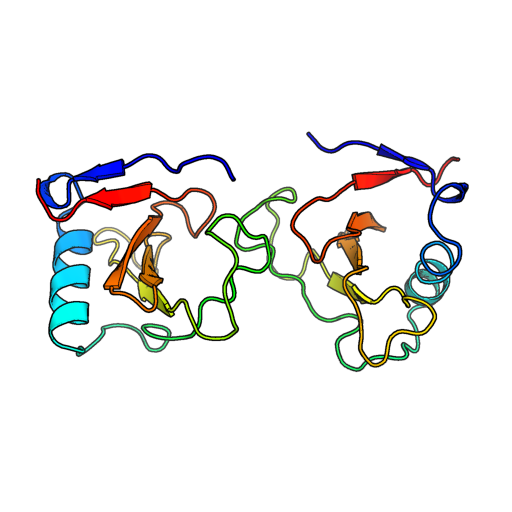827 -7.066 22.221 1.00 16.65 92 GLU A C 1
ATOM 1422 O O . GLU A 1 92 ? 5.207 -7.780 22.996 1.00 17.56 92 GLU A O 1
ATOM 1434 N N . ILE A 1 93 ? 5.579 -5.773 22.086 1.00 15.54 93 ILE A N 1
ATOM 1435 C CA . ILE A 1 93 ? 4.552 -5.088 22.877 1.00 16.95 93 ILE A CA 1
ATOM 1436 C C . ILE A 1 93 ? 3.206 -5.306 22.247 1.00 17.29 93 ILE A C 1
ATOM 1437 O O . ILE A 1 93 ? 3.023 -5.101 21.042 1.00 18.42 93 ILE A O 1
ATOM 1453 N N . ASP A 1 94 ? 2.251 -5.747 23.072 1.00 18.22 94 ASP A N 1
ATOM 1454 C CA . ASP A 1 94 ? 0.872 -6.007 22.647 1.00 19.34 94 ASP A CA 1
ATOM 1455 C C . ASP A 1 94 ? 0.072 -4.791 23.060 1.00 20.18 94 ASP A C 1
ATOM 1456 O O . ASP A 1 94 ? -0.187 -4.568 24.223 1.00 19.33 94 ASP A O 1
ATOM 1465 N N . PRO A 1 95 ? -0.334 -3.983 22.089 1.00 22.23 95 PRO A N 1
ATOM 1466 C CA . PRO A 1 95 ? -1.024 -2.743 22.395 1.00 22.97 95 PRO A CA 1
ATOM 1467 C C . PRO A 1 95 ? -2.435 -2.934 22.956 1.00 23.06 95 PRO A C 1
ATOM 1468 O O . PRO A 1 95 ? -3.012 -1.976 23.459 1.00 25.60 95 PRO A O 1
ATOM 1479 N N . ARG A 1 96 ? -2.967 -4.138 22.855 1.00 24.51 96 ARG A N 1
ATOM 1480 C CA . ARG A 1 96 ? -4.371 -4.427 23.161 1.00 25.68 96 ARG A CA 1
ATOM 1481 C C . ARG A 1 96 ? -4.629 -4.670 24.653 1.00 25.73 96 ARG A C 1
ATOM 1482 O O . ARG A 1 96 ? -5.788 -4.750 25.090 1.00 27.37 96 ARG A O 1
ATOM 1503 N N . CYS A 1 97 ? -3.572 -4.814 25.445 1.00 24.32 97 CYS A N 1
ATOM 1504 C CA . CYS A 1 97 ? -3.749 -5.193 26.837 1.00 23.83 97 CYS A CA 1
ATOM 1505 C C . CYS A 1 97 ? -2.815 -4.491 27.805 1.00 23.05 97 CYS A C 1
ATOM 1506 O O . CYS A 1 97 ? -1.969 -3.686 27.440 1.00 22.36 97 CYS A O 1
ATOM 1514 N N . ALA B 1 4 ? 27.075 -20.731 23.974 1.00 50.75 4 ALA B N 1
ATOM 1515 C CA . ALA B 1 4 ? 27.462 -22.072 23.426 1.00 50.30 4 ALA B CA 1
ATOM 1516 C C . ALA B 1 4 ? 27.473 -22.040 21.897 1.00 49.75 4 ALA B C 1
ATOM 1517 O O . ALA B 1 4 ? 26.418 -22.150 21.253 1.00 50.13 4 ALA B O 1
ATOM 1523 N N . LEU B 1 5 ? 28.671 -21.880 21.330 1.00 48.52 5 LEU B N 1
ATOM 1524 C CA . LEU B 1 5 ? 28.848 -21.801 19.874 1.00 47.38 5 LEU B CA 1
ATOM 1525 C C . LEU B 1 5 ? 29.525 -23.055 19.361 1.00 45.75 5 LEU B C 1
ATOM 1526 O O . LEU B 1 5 ? 30.404 -23.608 20.028 1.00 45.98 5 LEU B O 1
ATOM 1542 N N . ALA B 1 6 ? 29.109 -23.505 18.180 1.00 43.79 6 ALA B N 1
ATOM 1543 C CA . ALA B 1 6 ? 29.731 -24.649 17.533 1.00 42.25 6 ALA B CA 1
ATOM 1544 C C . ALA B 1 6 ? 31.123 -24.269 17.049 1.00 40.71 6 ALA B C 1
ATOM 1545 O O . ALA B 1 6 ? 31.452 -23.089 16.934 1.00 39.67 6 ALA B O 1
ATOM 1552 N N . ASP B 1 7 ? 31.915 -25.298 16.775 1.00 38.98 7 ASP B N 1
ATOM 1553 C CA . ASP B 1 7 ? 33.324 -25.180 16.440 1.00 38.27 7 ASP B CA 1
ATOM 1554 C C . ASP B 1 7 ? 33.518 -25.487 14.984 1.00 35.79 7 ASP B C 1
ATOM 1555 O O . ASP B 1 7 ? 32.812 -26.325 14.450 1.00 36.72 7 ASP B O 1
ATOM 1564 N N . VAL B 1 8 ? 34.494 -24.842 14.346 1.00 32.12 8 VAL B N 1
ATOM 1565 C CA . VAL B 1 8 ? 34.894 -25.214 12.998 1.00 29.69 8 VAL B CA 1
ATOM 1566 C C . VAL B 1 8 ? 36.411 -25.133 12.851 1.00 28.60 8 VAL B C 1
ATOM 1567 O O . VAL B 1 8 ? 37.037 -24.172 13.272 1.00 27.64 8 VAL B O 1
ATOM 1580 N N . CYS B 1 9 ? 37.007 -26.151 12.246 1.00 28.39 9 CYS B N 1
ATOM 1581 C CA . CYS B 1 9 ? 38.425 -26.143 11.960 1.00 28.66 9 CYS B CA 1
ATOM 1582 C C . CYS B 1 9 ? 38.776 -25.108 10.942 1.00 27.77 9 CYS B C 1
ATOM 1583 O O . CYS B 1 9 ? 38.123 -24.968 9.919 1.00 26.47 9 CYS B O 1
ATOM 1590 N N . ARG B 1 10 ? 39.862 -24.402 11.194 1.00 27.25 10 ARG B N 1
ATOM 1591 C CA . ARG B 1 10 ? 40.348 -23.434 10.259 1.00 28.14 10 ARG B CA 1
ATOM 1592 C C . ARG B 1 10 ? 40.511 -24.015 8.846 1.00 28.59 10 ARG B C 1
ATOM 1593 O O . ARG B 1 10 ? 40.072 -23.406 7.895 1.00 27.70 10 ARG B O 1
ATOM 1614 N N . THR B 1 11 ? 41.112 -25.198 8.727 1.00 29.97 11 THR B N 1
ATOM 1615 C CA . THR B 1 11 ? 41.331 -25.781 7.394 1.00 31.01 11 THR B CA 1
ATOM 1616 C C . THR B 1 11 ? 40.046 -26.220 6.676 1.00 31.93 11 THR B C 1
ATOM 1617 O O . THR B 1 11 ? 40.090 -26.550 5.490 1.00 33.44 11 THR B O 1
ATOM 1628 N N . LYS B 1 12 ? 38.908 -26.210 7.359 1.00 31.61 12 LYS B N 1
ATOM 1629 C CA . LYS B 1 12 ? 37.634 -26.586 6.736 1.00 31.76 12 LYS B CA 1
ATOM 1630 C C . LYS B 1 12 ? 36.770 -25.407 6.305 1.00 30.99 12 LYS B C 1
ATOM 1631 O O . LYS B 1 12 ? 35.677 -25.592 5.783 1.00 31.59 12 LYS B O 1
ATOM 1650 N N . LEU B 1 13 ? 37.251 -24.186 6.527 1.00 29.31 13 LEU B N 1
ATOM 1651 C CA . LEU B 1 13 ? 36.561 -23.000 6.048 1.00 28.65 13 LEU B CA 1
ATOM 1652 C C . LEU B 1 13 ? 36.700 -22.858 4.533 1.00 28.05 13 LEU B C 1
ATOM 1653 O O . LEU B 1 13 ? 37.648 -23.394 3.958 1.00 28.77 13 LEU B O 1
ATOM 1669 N N . PRO B 1 14 ? 35.847 -22.059 3.900 1.00 28.06 14 PRO B N 1
ATOM 1670 C CA . PRO B 1 14 ? 36.065 -21.698 2.500 1.00 27.38 14 PRO B CA 1
ATOM 1671 C C . PRO B 1 14 ? 37.467 -21.110 2.331 1.00 27.45 14 PRO B C 1
ATOM 1672 O O . PRO B 1 14 ? 38.012 -20.510 3.261 1.00 24.88 14 PRO B O 1
ATOM 1683 N N . SER B 1 15 ? 38.067 -21.304 1.160 1.00 27.50 15 SER B N 1
ATOM 1684 C CA . SER B 1 15 ? 39.449 -20.863 0.999 1.00 27.82 15 SER B CA 1
ATOM 1685 C C . SER B 1 15 ? 39.572 -19.350 1.170 1.00 26.24 15 SER B C 1
ATOM 1686 O O . SER B 1 15 ? 40.562 -18.891 1.698 1.00 25.77 15 SER B O 1
ATOM 1694 N N . GLN B 1 16 ? 38.549 -18.597 0.784 1.00 24.21 16 GLN B N 1
ATOM 1695 C CA . GLN B 1 16 ? 38.597 -17.124 0.963 1.00 23.32 16 GLN B CA 1
ATOM 1696 C C . GLN B 1 16 ? 38.695 -16.773 2.464 1.00 21.89 16 GLN B C 1
ATOM 1697 O O . GLN B 1 16 ? 39.302 -15.721 2.802 1.00 23.44 16 GLN B O 1
ATOM 1711 N N A ALA B 1 17 ? 38.080 -17.605 3.346 0.50 20.91 17 ALA B N 1
ATOM 1712 N N B ALA B 1 17 ? 38.235 -17.519 3.288 0.50 18.83 17 ALA B N 1
ATOM 1713 C CA A ALA B 1 17 ? 37.997 -17.412 4.845 0.50 19.39 17 ALA B CA 1
ATOM 1714 C CA B ALA B 1 17 ? 38.550 -17.062 4.657 0.50 18.70 17 ALA B CA 1
ATOM 1715 C C A ALA B 1 17 ? 39.292 -17.717 5.626 0.50 18.59 17 ALA B C 1
ATOM 1716 C C B ALA B 1 17 ? 40.074 -17.059 4.889 0.50 18.37 17 ALA B C 1
ATOM 1717 O O A ALA B 1 17 ? 39.693 -16.966 6.526 0.50 17.87 17 ALA B O 1
ATOM 1718 O O B ALA B 1 17 ? 40.559 -16.320 5.713 0.50 18.54 17 ALA B O 1
ATOM 1730 N N A GLN B 1 18 ? 39.969 -18.803 5.275 0.50 18.00 18 GLN B N 1
ATOM 1731 N N B GLN B 1 18 ? 40.828 -17.843 4.128 0.50 18.42 18 GLN B N 1
ATOM 1732 C CA A GLN B 1 18 ? 41.289 -19.045 5.836 0.50 18.02 18 GLN B CA 1
ATOM 1733 C CA B GLN B 1 18 ? 42.286 -17.862 4.290 0.50 19.19 18 GLN B CA 1
ATOM 1734 C C A GLN B 1 18 ? 42.210 -17.906 5.445 0.50 18.02 18 GLN B C 1
ATOM 1735 C C B GLN B 1 18 ? 42.943 -16.521 3.943 0.50 19.36 18 GLN B C 1
ATOM 1736 O O A GLN B 1 18 ? 43.014 -17.417 6.238 0.50 18.48 18 GLN B O 1
ATOM 1737 O O B GLN B 1 18 ? 43.900 -16.114 4.603 0.50 20.73 18 GLN B O 1
ATOM 1764 N N A ASP B 1 19 ? 42.106 -17.470 4.201 0.50 18.21 19 ASP B N 1
ATOM 1765 N N B ASP B 1 19 ? 42.477 -15.851 2.895 0.50 19.28 19 ASP B N 1
ATOM 1766 C CA A ASP B 1 19 ? 42.928 -16.362 3.741 0.50 18.45 19 ASP B CA 1
ATOM 1767 C CA B ASP B 1 19 ? 43.021 -14.534 2.552 0.50 19.57 19 ASP B CA 1
ATOM 1768 C C A ASP B 1 19 ? 42.716 -15.076 4.528 0.50 18.36 19 ASP B C 1
ATOM 1769 C C B ASP B 1 19 ? 42.785 -13.603 3.723 0.50 17.93 19 ASP B C 1
ATOM 1770 O O A ASP B 1 19 ? 43.669 -14.372 4.822 0.50 18.18 19 ASP B O 1
ATOM 1771 O O B ASP B 1 19 ? 43.690 -12.939 4.180 0.50 18.17 19 ASP B O 1
ATOM 1788 N N A THR B 1 20 ? 41.470 -14.769 4.877 0.50 17.96 20 THR B N 1
ATOM 1789 N N B THR B 1 20 ? 41.556 -13.550 4.207 0.50 16.85 20 THR B N 1
ATOM 1790 C CA A THR B 1 20 ? 41.152 -13.514 5.567 0.50 19.07 20 THR B CA 1
ATOM 1791 C CA B THR B 1 20 ? 41.236 -12.721 5.376 0.50 16.07 20 THR B CA 1
ATOM 1792 C C A THR B 1 20 ? 42.021 -13.258 6.803 0.50 18.90 20 THR B C 1
ATOM 1793 C C B THR B 1 20 ? 41.943 -13.275 6.624 0.50 16.21 20 THR B C 1
ATOM 1794 O O A THR B 1 20 ? 42.545 -12.137 7.031 0.50 19.24 20 THR B O 1
ATOM 1795 O O B THR B 1 20 ? 42.341 -12.520 7.553 0.50 16.27 20 THR B O 1
ATOM 1816 N N . LEU B 1 21 ? 42.047 -14.651 7.390 1.00 21.32 21 LEU B N 1
ATOM 1817 C CA . LEU B 1 21 ? 42.751 -14.836 8.659 1.00 22.46 21 LEU B CA 1
ATOM 1818 C C . LEU B 1 21 ? 44.214 -14.430 8.485 1.00 21.59 21 LEU B C 1
ATOM 1819 O O . LEU B 1 21 ? 44.784 -13.868 9.385 1.00 20.94 21 LEU B O 1
ATOM 1834 N N . ALA B 1 22 ? 44.807 -14.684 7.320 1.00 21.74 22 ALA B N 1
ATOM 1835 C CA . ALA B 1 22 ? 46.212 -14.254 7.090 1.00 21.35 22 ALA B CA 1
ATOM 1836 C C . ALA B 1 22 ? 46.362 -12.746 7.058 1.00 20.25 22 ALA B C 1
ATOM 1837 O O . ALA B 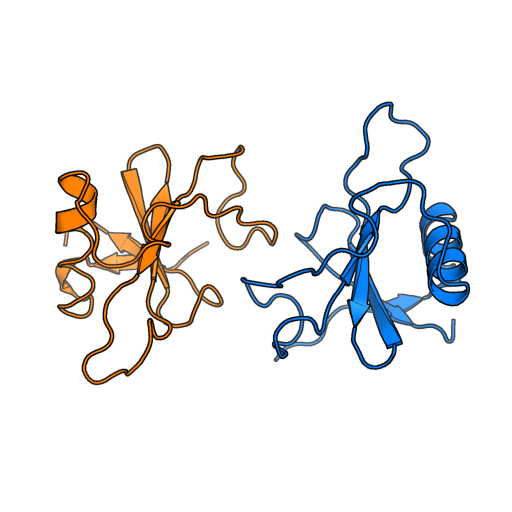1 22 ? 47.343 -12.206 7.577 1.00 19.71 22 ALA B O 1
ATOM 1844 N N . LEU B 1 23 ? 45.411 -12.023 6.461 1.00 19.90 23 LEU B N 1
ATOM 1845 C CA . LEU B 1 23 ? 45.504 -10.569 6.426 1.00 20.20 23 LEU B CA 1
ATOM 1846 C C . LEU B 1 23 ? 45.340 -9.996 7.843 1.00 19.63 23 LEU B C 1
ATOM 1847 O O . LEU B 1 23 ? 46.059 -9.101 8.217 1.00 19.78 23 LEU B O 1
ATOM 1863 N N . ILE B 1 24 ? 44.455 -10.568 8.630 1.00 18.38 24 ILE B N 1
ATOM 1864 C CA . ILE B 1 24 ? 44.263 -10.130 10.021 1.00 18.53 24 ILE B CA 1
ATOM 1865 C C . ILE B 1 24 ? 45.562 -10.317 10.819 1.00 18.81 24 ILE B C 1
ATOM 1866 O O . ILE B 1 24 ? 45.974 -9.448 11.589 1.00 20.10 24 ILE B O 1
ATOM 1882 N N . ALA B 1 25 ? 46.218 -11.455 10.623 1.00 19.22 25 ALA B N 1
ATOM 1883 C CA . ALA B 1 25 ? 47.374 -11.809 11.429 1.00 20.39 25 ALA B CA 1
ATOM 1884 C C . ALA B 1 25 ? 48.535 -10.894 11.109 1.00 21.82 25 ALA B C 1
ATOM 1885 O O . ALA B 1 25 ? 49.393 -10.649 11.957 1.00 25.33 25 ALA B O 1
ATOM 1892 N N . LYS B 1 26 ? 48.543 -10.329 9.920 1.00 22.22 26 LYS B N 1
ATOM 1893 C CA . LYS B 1 26 ? 49.618 -9.435 9.547 1.00 23.54 26 LYS B CA 1
ATOM 1894 C C . LYS B 1 26 ? 49.178 -7.957 9.615 1.00 23.18 26 LYS B C 1
ATOM 1895 O O . LYS B 1 26 ? 49.917 -7.060 9.233 1.00 24.21 26 LYS B O 1
ATOM 1914 N N . ASN B 1 27 ? 48.000 -7.708 10.191 1.00 23.04 27 ASN B N 1
ATOM 1915 C CA . ASN B 1 27 ? 47.468 -6.348 10.375 1.00 24.09 27 ASN B CA 1
ATOM 1916 C C . ASN B 1 27 ? 47.266 -5.586 9.073 1.00 24.33 27 ASN B C 1
ATOM 1917 O O . ASN B 1 27 ? 47.526 -4.396 8.975 1.00 25.89 27 ASN B O 1
ATOM 1928 N N . GLY B 1 28 ? 46.798 -6.308 8.068 1.00 22.77 28 GLY B N 1
ATOM 1929 C CA . GLY B 1 28 ? 46.406 -5.714 6.801 1.00 23.78 28 GLY B CA 1
ATOM 1930 C C . GLY B 1 28 ? 47.547 -5.568 5.824 1.00 24.38 28 GLY B C 1
ATOM 1931 O O . GLY B 1 28 ? 48.593 -6.200 6.004 1.00 25.45 28 GLY B O 1
ATOM 1935 N N . PRO B 1 29 ? 47.368 -4.739 4.797 1.00 24.42 29 PRO B N 1
ATOM 1936 C CA . PRO B 1 29 ? 46.171 -3.919 4.570 1.00 24.69 29 PRO B CA 1
ATOM 1937 C C . PRO B 1 29 ? 44.986 -4.746 4.099 1.00 24.36 29 PRO B C 1
ATOM 1938 O O . PRO B 1 29 ? 45.132 -5.903 3.717 1.00 25.14 29 PRO B O 1
ATOM 1949 N N . TYR B 1 30 ? 43.815 -4.136 4.121 1.00 24.65 30 TYR B N 1
ATOM 1950 C CA . TYR B 1 30 ? 42.572 -4.836 3.842 1.00 24.23 30 TYR B CA 1
ATOM 1951 C C . TYR B 1 30 ? 41.904 -4.282 2.594 1.00 25.10 30 TYR B C 1
ATOM 1952 O O . TYR B 1 30 ? 42.052 -3.091 2.305 1.00 26.54 30 TYR B O 1
ATOM 1970 N N . PRO B 1 31 ? 41.178 -5.115 1.862 1.00 25.49 31 PRO B N 1
ATOM 1971 C CA . PRO B 1 31 ? 40.535 -4.625 0.632 1.00 26.03 31 PRO B CA 1
ATOM 1972 C C . PRO B 1 31 ? 39.347 -3.695 0.846 1.00 26.12 31 PRO B C 1
ATOM 1973 O O . PRO B 1 31 ? 39.138 -2.827 0.006 1.00 26.80 31 PRO B O 1
ATOM 1984 N N . TYR B 1 32 ? 38.586 -3.846 1.923 1.00 26.73 32 TYR B N 1
ATOM 1985 C CA . TYR B 1 32 ? 37.352 -3.067 2.097 1.00 27.84 32 TYR B CA 1
ATOM 1986 C C . TYR B 1 32 ? 37.511 -2.023 3.165 1.00 28.58 32 TYR B C 1
ATOM 1987 O O . TYR B 1 32 ? 38.210 -2.226 4.145 1.00 29.08 32 TYR B O 1
ATOM 2005 N N . ASN B 1 33 ? 36.846 -0.890 2.978 1.00 30.29 33 ASN B N 1
ATOM 2006 C CA . ASN B 1 33 ? 36.972 0.195 3.943 1.00 31.41 33 ASN B CA 1
ATOM 2007 C C . ASN B 1 33 ? 36.361 -0.116 5.289 1.00 30.69 33 ASN B C 1
ATOM 2008 O O . ASN B 1 33 ? 36.798 0.435 6.279 1.00 30.97 33 ASN B O 1
ATOM 2019 N N . ARG B 1 34 ? 35.387 -1.027 5.341 1.00 30.06 34 ARG B N 1
ATOM 2020 C CA . ARG B 1 34 ? 34.816 -1.460 6.615 1.00 29.52 34 ARG B CA 1
ATOM 2021 C C . ARG B 1 34 ? 35.594 -2.580 7.326 1.00 27.84 34 ARG B C 1
ATOM 2022 O O . ARG B 1 34 ? 35.223 -3.013 8.429 1.00 28.00 34 ARG B O 1
ATOM 2043 N N . ASP B 1 35 ? 36.664 -3.059 6.705 1.00 25.23 35 ASP B N 1
ATOM 2044 C CA . ASP B 1 35 ? 37.476 -4.080 7.344 1.00 23.98 35 ASP B CA 1
ATOM 2045 C C . ASP B 1 35 ? 38.200 -3.478 8.530 1.00 24.02 35 ASP B C 1
ATOM 2046 O O . ASP B 1 35 ? 38.835 -2.434 8.402 1.00 25.10 35 ASP B O 1
ATOM 2055 N N . GLY B 1 36 ? 38.086 -4.145 9.673 1.00 23.36 36 GLY B N 1
ATOM 2056 C CA . GLY B 1 36 ? 38.759 -3.752 10.887 1.00 23.65 36 GLY B CA 1
ATOM 2057 C C . GLY B 1 36 ? 37.968 -2.798 11.748 1.00 23.95 36 GLY B C 1
ATOM 2058 O O . GLY B 1 36 ? 38.477 -2.374 12.775 1.00 24.78 36 GLY B O 1
ATOM 2062 N N . VAL B 1 37 ? 36.730 -2.487 11.374 1.00 23.91 37 VAL B N 1
ATOM 2063 C CA . VAL B 1 37 ? 35.933 -1.617 12.227 1.00 24.33 37 VAL B CA 1
ATOM 2064 C C . VAL B 1 37 ? 35.421 -2.391 13.436 1.00 23.52 37 VAL B C 1
ATOM 2065 O O . VAL B 1 37 ? 35.331 -3.610 13.439 1.00 22.55 37 VAL B O 1
ATOM 2078 N N . VAL B 1 38 ? 35.116 -1.671 14.501 1.00 23.32 38 VAL B N 1
ATOM 2079 C CA . VAL B 1 38 ? 34.603 -2.277 15.690 1.00 22.96 38 VAL B CA 1
ATOM 2080 C C . VAL B 1 38 ? 33.263 -2.924 15.388 1.00 22.48 38 VAL B C 1
ATOM 2081 O O . VAL B 1 38 ? 32.449 -2.357 14.672 1.00 24.38 38 VAL B O 1
ATOM 2094 N N . PHE B 1 39 ? 33.055 -4.101 15.973 1.00 21.27 39 PHE B N 1
ATOM 2095 C CA . PHE B 1 39 ? 31.811 -4.859 15.915 1.00 20.61 39 PHE B CA 1
ATOM 2096 C C . PHE B 1 39 ? 31.183 -4.762 17.297 1.00 21.58 39 PHE B C 1
ATOM 2097 O O . PHE B 1 39 ? 31.679 -5.333 18.261 1.00 21.09 39 PHE B O 1
ATOM 2114 N N . GLU B 1 40 ? 30.064 -4.036 17.407 1.00 22.57 40 GLU B N 1
ATOM 2115 C CA . GLU B 1 40 ? 29.562 -3.744 18.747 1.00 23.17 40 GLU B CA 1
ATOM 2116 C C . GLU B 1 40 ? 28.871 -4.905 19.427 1.00 22.32 40 GLU B C 1
ATOM 2117 O O . GLU B 1 40 ? 28.818 -4.943 20.640 1.00 23.46 40 GLU B O 1
ATOM 2129 N N . ASN B 1 41 ? 28.342 -5.873 18.670 1.00 20.85 41 ASN B N 1
ATOM 2130 C CA . ASN B 1 41 ? 27.706 -7.033 19.265 1.00 21.21 41 ASN B CA 1
ATOM 2131 C C . ASN B 1 41 ? 26.585 -6.626 20.205 1.00 23.17 41 ASN B C 1
ATOM 2132 O O . ASN B 1 41 ? 26.425 -7.212 21.243 1.00 22.96 41 ASN B O 1
ATOM 2143 N N . ARG B 1 42 ? 25.797 -5.645 19.768 1.00 24.61 42 ARG B N 1
ATOM 2144 C CA . ARG B 1 42 ? 24.715 -5.113 20.618 1.00 26.13 42 ARG B CA 1
ATOM 2145 C C . ARG B 1 42 ? 23.744 -6.178 21.080 1.00 25.58 42 ARG B C 1
ATOM 2146 O O . ARG B 1 42 ? 23.289 -6.161 22.228 1.00 27.65 42 ARG B O 1
ATOM 2167 N N . GLU B 1 43 ? 23.401 -7.098 20.185 1.00 23.35 43 GLU B N 1
ATOM 2168 C CA . GLU B 1 43 ? 22.438 -8.138 20.500 1.00 22.20 43 GLU B CA 1
ATOM 2169 C C . GLU B 1 43 ? 23.009 -9.379 21.203 1.00 22.56 43 GLU B C 1
ATOM 2170 O O . GLU B 1 43 ? 22.290 -10.324 21.459 1.00 22.57 43 GLU B O 1
ATOM 2182 N N . SER B 1 44 ? 24.315 -9.367 21.482 1.00 22.94 44 SER B N 1
ATOM 2183 C CA . SER B 1 44 ? 24.954 -10.360 22.370 1.00 24.04 44 SER B CA 1
ATOM 2184 C C . SER B 1 44 ? 24.844 -11.819 21.903 1.00 23.69 44 SER B C 1
ATOM 2185 O O . SER B 1 44 ? 24.714 -12.735 22.712 1.00 24.86 44 SER B O 1
ATOM 2193 N N . ARG B 1 45 ? 24.926 -12.051 20.591 1.00 22.90 45 ARG B N 1
ATOM 2194 C CA . ARG B 1 45 ? 25.061 -13.402 20.088 1.00 23.75 45 ARG B CA 1
ATOM 2195 C C . ARG B 1 45 ? 26.441 -13.939 20.398 1.00 23.68 45 ARG B C 1
ATOM 2196 O O . ARG B 1 45 ? 26.582 -15.154 20.523 1.00 24.81 45 ARG B O 1
ATOM 2217 N N . LEU B 1 46 ? 27.444 -13.064 20.424 1.00 21.92 46 LEU B N 1
ATOM 2218 C CA . LEU B 1 46 ? 28.802 -13.426 20.919 1.00 22.41 46 LEU B CA 1
ATOM 2219 C C . LEU B 1 46 ? 28.874 -13.068 22.398 1.00 23.34 46 LEU B C 1
ATOM 2220 O O . LEU B 1 46 ? 28.093 -12.238 22.867 1.00 23.30 46 LEU B O 1
ATOM 2236 N N . PRO B 1 47 ? 29.765 -13.699 23.163 1.00 24.02 47 PRO B N 1
ATOM 2237 C CA . PRO B 1 47 ? 29.902 -13.354 24.582 1.00 25.19 47 PRO B CA 1
ATOM 2238 C C . PRO B 1 47 ? 29.997 -11.855 24.791 1.00 25.68 47 PRO B C 1
ATOM 2239 O O . PRO B 1 47 ? 30.721 -11.158 24.106 1.00 25.07 47 PRO B O 1
ATOM 2250 N N . LYS B 1 48 ? 29.245 -11.339 25.767 1.00 27.23 48 LYS B N 1
ATOM 2251 C CA . LYS B 1 48 ? 29.242 -9.916 26.024 1.00 28.86 48 LYS B CA 1
ATOM 2252 C C . LYS B 1 48 ? 30.595 -9.512 26.619 1.00 29.10 48 LYS B C 1
ATOM 2253 O O . LYS B 1 48 ? 31.084 -10.149 27.555 1.00 29.40 48 LYS B O 1
ATOM 2272 N N . LYS B 1 49 ? 31.200 -8.495 26.021 1.00 29.10 49 LYS B N 1
ATOM 2273 C CA . LYS B 1 49 ? 32.499 -7.935 26.407 1.00 30.11 49 LYS B CA 1
ATOM 2274 C C . LYS B 1 49 ? 32.448 -6.416 26.319 1.00 31.20 49 LYS B C 1
ATOM 2275 O O . LYS B 1 49 ? 31.466 -5.851 25.855 1.00 31.86 49 LYS B O 1
ATOM 2294 N N . GLY B 1 50 ? 33.522 -5.754 26.737 1.00 33.00 50 GLY B N 1
ATOM 2295 C CA . GLY B 1 50 ? 33.608 -4.307 26.704 1.00 34.22 50 GLY B CA 1
ATOM 2296 C C . GLY B 1 50 ? 33.755 -3.700 25.328 1.00 35.39 50 GLY B C 1
ATOM 2297 O O . GLY B 1 50 ? 33.941 -4.407 24.325 1.00 34.61 50 GLY B O 1
ATOM 2301 N N . ASN B 1 51 ? 33.686 -2.374 25.256 1.00 36.80 51 ASN B N 1
ATOM 2302 C CA . ASN B 1 51 ? 33.682 -1.728 23.955 1.00 37.65 51 ASN B CA 1
ATOM 2303 C C . ASN B 1 51 ? 35.035 -1.913 23.305 1.00 35.90 51 ASN B C 1
ATOM 2304 O O . ASN B 1 51 ? 36.071 -1.913 23.980 1.00 36.89 51 ASN B O 1
ATOM 2315 N N . GLY B 1 52 ? 35.008 -2.145 21.997 1.00 33.39 52 GLY B N 1
ATOM 2316 C CA . GLY B 1 52 ? 36.214 -2.326 21.224 1.00 30.63 52 GLY B CA 1
ATOM 2317 C C . GLY B 1 52 ? 36.836 -3.715 21.269 1.00 27.59 52 GLY B C 1
ATOM 2318 O O . GLY B 1 52 ? 37.898 -3.894 20.689 1.00 27.60 52 GLY B O 1
ATOM 2322 N N . TYR B 1 53 ? 36.189 -4.666 21.930 1.00 23.77 53 TYR B N 1
ATOM 2323 C CA . TYR B 1 53 ? 36.727 -6.022 22.086 1.00 21.97 53 TYR B CA 1
ATOM 2324 C C . TYR B 1 53 ? 36.705 -6.760 20.748 1.00 20.04 53 TYR B C 1
ATOM 2325 O O . TYR B 1 53 ? 37.641 -7.485 20.440 1.00 20.50 53 TYR B O 1
ATOM 2343 N N . TYR B 1 54 ? 35.631 -6.580 19.991 1.00 18.95 54 TYR B N 1
ATOM 2344 C CA . TYR B 1 54 ? 35.459 -7.254 18.711 1.00 17.96 54 TYR B CA 1
ATOM 2345 C C . TYR B 1 54 ? 35.652 -6.343 17.516 1.00 18.04 54 TYR B C 1
ATOM 2346 O O . TYR B 1 54 ? 35.288 -5.175 17.552 1.00 18.96 54 TYR B O 1
ATOM 2364 N N . HIS B 1 55 ? 36.210 -6.910 16.434 1.00 18.20 55 HIS B N 1
ATOM 2365 C CA . HIS B 1 55 ? 36.321 -6.235 15.138 1.00 18.05 55 HIS B CA 1
ATOM 2366 C C . HIS B 1 55 ? 35.872 -7.192 14.047 1.00 17.67 55 HIS B C 1
ATOM 2367 O O . HIS B 1 55 ? 35.964 -8.421 14.195 1.00 19.09 55 HIS B O 1
ATOM 2382 N N . GLU B 1 56 ? 35.395 -6.603 12.963 1.00 17.40 56 GLU B N 1
ATOM 2383 C CA . GLU B 1 56 ? 34.837 -7.361 11.848 1.00 18.38 56 GLU B CA 1
ATOM 2384 C C . GLU B 1 56 ? 35.649 -7.192 10.583 1.00 18.33 56 GLU B C 1
ATOM 2385 O O . GLU B 1 56 ? 36.234 -6.149 10.332 1.00 18.86 56 GLU B O 1
ATOM 2397 N N . PHE B 1 57 ? 35.664 -8.267 9.792 1.00 18.32 57 PHE B N 1
ATOM 2398 C CA . PHE B 1 57 ? 36.359 -8.323 8.520 1.00 18.11 57 PHE B CA 1
ATOM 2399 C C . PHE B 1 57 ? 35.525 -9.065 7.493 1.00 18.17 57 PHE B C 1
ATOM 2400 O O . PHE B 1 57 ? 34.879 -10.061 7.803 1.00 18.84 57 PHE B O 1
ATOM 2417 N N . THR B 1 58 ? 35.577 -8.588 6.258 1.00 18.89 58 THR B N 1
ATOM 2418 C CA . THR B 1 58 ? 34.915 -9.255 5.139 1.00 19.02 58 THR B CA 1
ATOM 2419 C C . THR B 1 58 ? 35.696 -10.446 4.662 1.00 18.46 58 THR B C 1
ATOM 2420 O O . THR B 1 58 ? 36.921 -10.387 4.522 1.00 19.77 58 THR B O 1
ATOM 2431 N N . VAL B 1 59 ? 34.982 -11.534 4.400 1.00 17.14 59 VAL B N 1
ATOM 2432 C CA . VAL B 1 59 ? 35.515 -12.641 3.627 1.00 17.55 59 VAL B CA 1
ATOM 2433 C C . VAL B 1 59 ? 34.897 -12.580 2.229 1.00 18.24 59 VAL B C 1
ATOM 2434 O O . VAL B 1 59 ? 33.680 -12.503 2.092 1.00 19.04 59 VAL B O 1
ATOM 2447 N N . VAL B 1 60 ? 35.737 -12.624 1.210 1.00 18.26 60 VAL B N 1
ATOM 2448 C CA . VAL B 1 60 ? 35.276 -12.495 -0.171 1.00 20.32 60 VAL B CA 1
ATOM 2449 C C . VAL B 1 60 ? 34.349 -13.678 -0.567 1.00 19.19 60 VAL B C 1
ATOM 2450 O O . VAL B 1 60 ? 34.613 -14.821 -0.208 1.00 19.89 60 VAL B O 1
ATOM 2463 N N . THR B 1 61 ? 33.268 -13.366 -1.271 1.00 19.28 61 THR B N 1
ATOM 2464 C CA . THR B 1 61 ? 32.413 -14.364 -1.920 1.00 19.70 61 THR B CA 1
ATOM 2465 C C . THR B 1 61 ? 32.764 -14.312 -3.404 1.00 18.76 61 THR B C 1
ATOM 2466 O O . THR B 1 61 ? 32.580 -13.271 -4.049 1.00 18.98 61 THR B O 1
ATOM 2477 N N . PRO B 1 62 ? 33.309 -15.386 -3.975 1.00 19.00 62 PRO B N 1
ATOM 2478 C CA . PRO B 1 62 ? 33.620 -15.335 -5.404 1.00 19.08 62 PRO B CA 1
ATOM 2479 C C . PRO B 1 62 ? 32.433 -15.002 -6.277 1.00 19.95 62 PRO B C 1
ATOM 2480 O O . PRO B 1 62 ? 31.345 -15.546 -6.074 1.00 20.29 62 PRO B O 1
ATOM 2491 N N . GLY B 1 63 ? 32.658 -14.102 -7.229 1.00 20.74 63 GLY B N 1
ATOM 2492 C CA . GLY B 1 63 ? 31.644 -13.708 -8.204 1.00 22.48 63 GLY B CA 1
ATOM 2493 C C . GLY B 1 63 ? 30.739 -12.577 -7.761 1.00 25.57 63 GLY B C 1
ATOM 2494 O O . GLY B 1 63 ? 30.113 -11.901 -8.583 1.00 27.18 63 GLY B O 1
ATOM 2498 N N . SER B 1 64 ? 30.645 -12.355 -6.463 1.00 28.52 64 SER B N 1
ATOM 2499 C CA . SER B 1 64 ? 29.763 -11.303 -5.908 1.00 31.86 64 SER B CA 1
ATOM 2500 C C . SER B 1 64 ? 30.109 -9.917 -6.432 1.00 34.19 64 SER B C 1
ATOM 2501 O O . SER B 1 64 ? 31.266 -9.597 -6.635 1.00 33.88 64 SER B O 1
ATOM 2509 N N . ASN B 1 65 ? 29.096 -9.065 -6.608 1.00 37.53 65 ASN B N 1
ATOM 2510 C CA . ASN B 1 65 ? 29.355 -7.666 -6.961 1.00 39.40 65 ASN B CA 1
ATOM 2511 C C . ASN B 1 65 ? 29.572 -6.788 -5.737 1.00 39.52 65 ASN B C 1
ATOM 2512 O O . ASN B 1 65 ? 30.062 -5.663 -5.856 1.00 40.98 65 ASN B O 1
ATOM 2523 N N . ASP B 1 66 ? 29.241 -7.308 -4.557 1.00 38.90 66 ASP B N 1
ATOM 2524 C CA . ASP B 1 66 ? 29.342 -6.543 -3.322 1.00 38.55 66 ASP B CA 1
ATOM 2525 C C . ASP B 1 66 ? 30.184 -7.315 -2.284 1.00 36.72 66 ASP B C 1
ATOM 2526 O O . ASP B 1 66 ? 30.872 -8.281 -2.622 1.00 37.34 66 ASP B O 1
ATOM 2535 N N . ARG B 1 67 ? 30.155 -6.861 -1.044 1.00 34.55 67 ARG B N 1
ATOM 2536 C CA . ARG B 1 67 ? 30.807 -7.575 0.053 1.00 33.07 67 ARG B CA 1
ATOM 2537 C C . ARG B 1 67 ? 30.169 -8.904 0.425 1.00 31.29 67 ARG B C 1
ATOM 2538 O O . ARG B 1 67 ? 30.761 -9.648 1.198 1.00 31.62 67 ARG B O 1
ATOM 2559 N N . GLY B 1 68 ? 28.958 -9.212 -0.027 1.00 28.49 68 GLY B N 1
ATOM 2560 C CA . GLY B 1 68 ? 28.353 -10.485 0.319 1.00 26.49 68 GLY B CA 1
ATOM 2561 C C . GLY B 1 68 ? 28.103 -10.610 1.821 1.00 24.75 68 GLY B C 1
ATOM 2562 O O . GLY B 1 68 ? 28.097 -9.608 2.549 1.00 26.66 68 GLY B O 1
ATOM 2566 N N . THR B 1 69 ? 27.905 -11.833 2.293 1.00 22.27 69 THR B N 1
ATOM 2567 C CA . THR B 1 69 ? 27.479 -12.052 3.672 1.00 21.77 69 THR B CA 1
ATOM 2568 C C . THR B 1 69 ? 28.496 -12.708 4.569 1.00 20.32 69 THR B C 1
ATOM 2569 O O . THR B 1 69 ? 28.205 -12.947 5.748 1.00 20.43 69 THR B O 1
ATOM 2580 N N . ARG B 1 70 ? 29.676 -13.033 4.046 1.00 18.24 70 ARG B N 1
ATOM 2581 C CA . ARG B 1 70 ? 30.642 -13.837 4.824 1.00 17.54 70 ARG B CA 1
ATOM 2582 C C . ARG B 1 70 ? 31.514 -12.910 5.625 1.00 16.38 70 ARG B C 1
ATOM 2583 O O . ARG B 1 70 ? 32.022 -11.906 5.112 1.00 17.04 70 ARG B O 1
ATOM 2604 N N . ARG B 1 71 ? 31.716 -13.254 6.898 1.00 16.02 71 ARG B N 1
ATOM 2605 C CA . ARG B 1 71 ? 32.467 -12.399 7.815 1.00 16.53 71 ARG B CA 1
ATOM 2606 C C . ARG B 1 71 ? 33.298 -13.209 8.799 1.00 16.28 71 ARG B C 1
ATOM 2607 O O . ARG B 1 71 ? 32.937 -14.315 9.177 1.00 16.25 71 ARG B O 1
ATOM 2628 N N . VAL B 1 72 ? 34.400 -12.614 9.226 1.00 17.01 72 VAL B N 1
ATOM 2629 C CA . VAL B 1 72 ? 35.131 -13.049 10.402 1.00 16.31 72 VAL B CA 1
ATOM 2630 C C . VAL B 1 72 ? 35.085 -11.929 11.446 1.00 16.51 72 VAL B C 1
ATOM 2631 O O . VAL B 1 72 ? 35.273 -10.775 11.129 1.00 17.81 72 VAL B O 1
ATOM 2644 N N . VAL B 1 73 ? 34.875 -12.317 12.689 1.00 16.79 73 VAL B N 1
ATOM 2645 C CA . VAL B 1 73 ? 34.918 -11.389 13.812 1.00 17.41 73 VAL B CA 1
ATOM 2646 C C . VAL B 1 73 ? 36.016 -11.890 14.742 1.00 17.84 73 VAL B C 1
ATOM 2647 O O . VAL B 1 73 ? 36.038 -13.049 15.099 1.00 19.00 73 VAL B O 1
ATOM 2660 N N . THR B 1 74 ? 36.921 -10.995 15.106 1.00 17.37 74 THR B N 1
ATOM 2661 C CA . THR B 1 74 ? 38.025 -11.309 16.031 1.00 18.27 74 THR B CA 1
ATOM 2662 C C . THR B 1 74 ? 37.725 -10.732 17.404 1.00 18.73 74 THR B C 1
ATOM 2663 O O . THR B 1 74 ? 37.054 -9.712 17.515 1.00 18.95 74 THR B O 1
ATOM 2674 N N . GLY B 1 75 ? 38.231 -11.408 18.433 1.00 18.09 75 GLY B N 1
ATOM 2675 C CA . GLY B 1 75 ? 38.202 -10.919 19.794 1.00 18.19 75 GLY B CA 1
ATOM 2676 C C . GLY B 1 75 ? 39.534 -10.460 20.329 1.00 19.10 75 GLY B C 1
ATOM 2677 O O . GLY B 1 75 ? 40.584 -10.620 19.737 1.00 20.56 75 GLY B O 1
ATOM 2681 N N . GLY B 1 76 ? 39.493 -9.884 21.518 1.00 19.62 76 GLY B N 1
ATOM 2682 C CA . GLY B 1 76 ? 40.641 -9.214 22.075 1.00 19.51 76 GLY B CA 1
ATOM 2683 C C . GLY B 1 76 ? 41.758 -10.091 22.615 1.00 19.23 76 GLY B C 1
ATOM 2684 O O . GLY B 1 76 ? 42.802 -9.572 22.981 1.00 20.75 76 GLY B O 1
ATOM 2688 N N . TYR B 1 77 ? 41.554 -11.393 22.681 1.00 18.97 77 TYR B N 1
ATOM 2689 C CA . TYR B 1 77 ? 42.663 -12.313 22.967 1.00 19.47 77 TYR B CA 1
ATOM 2690 C C . TYR B 1 77 ? 43.058 -13.145 21.733 1.00 20.37 77 TYR B C 1
ATOM 2691 O O . TYR B 1 77 ? 43.787 -14.128 21.853 1.00 21.58 77 TYR B O 1
ATOM 2709 N N . GLY B 1 78 ? 42.586 -12.738 20.574 1.00 20.16 78 GLY B N 1
ATOM 2710 C CA . GLY B 1 78 ? 42.961 -13.400 19.321 1.00 21.04 78 GLY B CA 1
ATOM 2711 C C . GLY B 1 78 ? 42.023 -14.511 18.911 1.00 20.73 78 GLY B C 1
ATOM 2712 O O . GLY B 1 78 ? 42.281 -15.244 17.932 1.00 22.49 78 GLY B O 1
ATOM 2716 N N . GLU B 1 79 ? 40.918 -14.694 19.621 1.00 20.37 79 GLU B N 1
ATOM 2717 C CA . GLU B 1 79 ? 39.922 -15.644 19.196 1.00 20.62 79 GLU B CA 1
ATOM 2718 C C . GLU B 1 79 ? 39.260 -15.161 17.907 1.00 19.91 79 GLU B C 1
ATOM 2719 O O . GLU B 1 79 ? 39.211 -13.982 17.643 1.00 20.09 79 GLU B O 1
ATOM 2731 N N . GLN B 1 80 ? 38.812 -16.115 17.098 1.00 19.64 80 GLN B N 1
ATOM 2732 C CA . GLN B 1 80 ? 38.287 -15.832 15.760 1.00 20.49 80 GLN B CA 1
ATOM 2733 C C . GLN B 1 80 ? 36.926 -16.534 15.614 1.00 19.40 80 GLN B C 1
ATOM 2734 O O . GLN B 1 80 ? 36.769 -17.696 15.967 1.00 19.77 80 GLN B O 1
ATOM 2748 N N . TYR B 1 81 ? 35.951 -15.825 15.048 1.00 18.05 81 TYR B N 1
ATOM 2749 C CA . TYR B 1 81 ? 34.624 -16.373 14.820 1.00 18.10 81 TYR B CA 1
ATOM 2750 C C . TYR B 1 81 ? 34.268 -16.228 13.351 1.00 17.83 81 TYR B C 1
ATOM 2751 O O . TYR B 1 81 ? 34.546 -15.201 12.729 1.00 19.81 81 TYR B O 1
ATOM 2769 N N . TRP B 1 82 ? 33.653 -17.266 12.807 1.00 17.62 82 TRP B N 1
ATOM 2770 C CA . TRP B 1 82 ? 33.183 -17.264 11.424 1.00 17.34 82 TRP B CA 1
ATOM 2771 C C . TRP B 1 82 ? 31.674 -17.053 11.393 1.00 18.15 82 TRP B C 1
ATOM 2772 O O . TRP B 1 82 ? 30.966 -17.665 12.166 1.00 19.15 82 TRP B O 1
ATOM 2793 N N . SER B 1 83 ? 31.202 -16.211 10.486 1.00 17.11 83 SER B N 1
ATOM 2794 C CA . SER B 1 83 ? 29.763 -16.102 10.199 1.00 17.8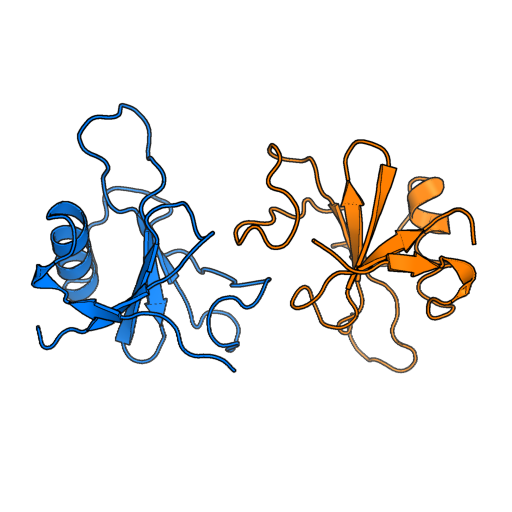1 83 SER B CA 1
ATOM 2795 C C . SER B 1 83 ? 29.542 -16.158 8.700 1.00 18.36 83 SER B C 1
ATOM 2796 O O . SER B 1 83 ? 29.977 -15.264 8.005 1.00 18.94 83 SER B O 1
ATOM 2804 N N . PRO B 1 84 ? 28.814 -17.154 8.203 1.00 19.90 84 PRO B N 1
ATOM 2805 C CA . PRO B 1 84 ? 28.532 -17.232 6.770 1.00 21.10 84 PRO B CA 1
ATOM 2806 C C . PRO B 1 84 ? 27.380 -16.363 6.316 1.00 21.52 84 PRO B C 1
ATOM 2807 O O . PRO B 1 84 ? 27.209 -16.164 5.120 1.00 23.46 84 PRO B O 1
ATOM 2818 N N . ASP B 1 85 ? 26.618 -15.857 7.270 1.00 21.14 85 ASP B N 1
ATOM 2819 C CA . ASP B 1 85 ? 25.274 -15.309 7.015 1.00 21.06 85 ASP B CA 1
ATOM 2820 C C . ASP B 1 85 ? 25.069 -13.940 7.680 1.00 21.26 85 ASP B C 1
ATOM 2821 O O . ASP B 1 85 ? 24.012 -13.636 8.223 1.00 22.60 85 ASP B O 1
ATOM 2830 N N . HIS B 1 86 ? 26.103 -13.118 7.649 1.00 20.50 86 HIS B N 1
ATOM 2831 C CA . HIS B 1 86 ? 26.022 -11.720 8.056 1.00 20.83 86 HIS B CA 1
ATOM 2832 C C . HIS B 1 86 ? 25.527 -11.582 9.492 1.00 20.48 86 HIS B C 1
ATOM 2833 O O . HIS B 1 86 ? 24.624 -10.815 9.784 1.00 21.33 86 HIS B O 1
ATOM 2848 N N . TYR B 1 87 ? 26.134 -12.372 10.372 1.00 19.60 87 TYR B N 1
ATOM 2849 C CA . TYR B 1 87 ? 26.034 -12.253 11.829 1.00 19.99 87 TYR B CA 1
ATOM 2850 C C . TYR B 1 87 ? 24.790 -12.907 12.438 1.00 21.13 87 TYR B C 1
ATOM 2851 O O . TYR B 1 87 ? 24.544 -12.751 13.638 1.00 21.62 87 TYR B O 1
ATOM 2869 N N . ALA B 1 88 ? 24.026 -13.662 11.659 1.00 21.53 88 ALA B N 1
ATOM 2870 C CA . ALA B 1 88 ? 22.899 -14.398 12.227 1.00 23.05 88 ALA B CA 1
ATOM 2871 C C . ALA B 1 88 ? 23.354 -15.648 13.012 1.00 24.09 88 ALA B C 1
ATOM 2872 O O . ALA B 1 88 ? 22.725 -16.051 13.998 1.00 26.09 88 ALA B O 1
ATOM 2879 N N . THR B 1 89 ? 24.455 -16.250 12.562 1.00 23.61 89 THR B N 1
ATOM 2880 C CA . THR B 1 89 ? 25.040 -17.477 13.112 1.00 24.53 89 THR B CA 1
ATOM 2881 C C . THR B 1 89 ? 26.530 -17.209 13.270 1.00 22.87 89 THR B C 1
ATOM 2882 O O . THR B 1 89 ? 27.114 -16.518 12.440 1.00 23.36 89 THR B O 1
ATOM 2893 N N . PHE B 1 90 ? 27.135 -17.779 14.309 1.00 21.90 90 PHE B N 1
ATOM 2894 C CA . PHE B 1 90 ? 28.584 -17.748 14.485 1.00 21.69 90 PHE B CA 1
ATOM 2895 C C . PHE B 1 90 ? 29.103 -19.116 14.868 1.00 22.74 90 PHE B C 1
ATOM 2896 O O . PHE B 1 90 ? 28.454 -19.850 15.624 1.00 24.20 90 PHE B O 1
ATOM 2913 N N . GLN B 1 91 ? 30.290 -19.447 14.377 1.00 22.53 91 GLN B N 1
ATOM 2914 C CA . GLN B 1 91 ? 31.030 -20.602 14.852 1.00 23.15 91 GLN B CA 1
ATOM 2915 C C . GLN B 1 91 ? 32.400 -20.127 15.263 1.00 22.92 91 GLN B C 1
ATOM 2916 O O . GLN B 1 91 ? 32.987 -19.313 14.575 1.00 22.64 91 GLN B O 1
ATOM 2930 N N . GLU B 1 92 ? 32.939 -20.648 16.362 1.00 22.96 92 GLU B N 1
ATOM 2931 C CA . GLU B 1 92 ? 34.293 -20.307 16.745 1.00 24.06 92 GLU B CA 1
ATOM 2932 C C . GLU B 1 92 ? 35.273 -21.120 15.915 1.00 23.67 92 GLU B C 1
ATOM 2933 O O . GLU B 1 92 ? 35.076 -22.315 15.726 1.00 25.21 92 GLU B O 1
ATOM 2945 N N . ILE B 1 93 ? 36.301 -20.450 15.413 1.00 23.33 93 ILE B N 1
ATOM 2946 C CA . ILE B 1 93 ? 37.332 -21.087 14.596 1.00 24.16 93 ILE B CA 1
ATOM 2947 C C . ILE B 1 93 ? 38.324 -21.778 15.546 1.00 25.96 93 ILE B C 1
ATOM 2948 O O . ILE B 1 93 ? 38.816 -21.159 16.511 1.00 26.29 93 ILE B O 1
ATOM 2964 N N . ASP B 1 94 ? 38.519 -23.080 15.328 1.00 27.57 94 ASP B N 1
ATOM 2965 C CA . ASP B 1 94 ? 39.547 -23.891 15.999 1.00 28.89 94 ASP B CA 1
ATOM 2966 C C . ASP B 1 94 ? 40.848 -23.794 15.189 1.00 29.72 94 ASP B C 1
ATOM 2967 O O . ASP B 1 94 ? 40.949 -24.273 14.033 1.00 29.69 94 ASP B O 1
ATOM 2976 N N . PRO B 1 95 ? 41.862 -23.173 15.779 1.00 30.55 95 PRO B N 1
ATOM 2977 C CA . PRO B 1 95 ? 43.105 -22.921 15.041 1.00 31.65 95 PRO B CA 1
ATOM 2978 C C . PRO B 1 95 ? 43.975 -24.168 14.912 1.00 32.42 95 PRO B C 1
ATOM 2979 O O . PRO B 1 95 ? 44.915 -24.158 14.116 1.00 32.34 95 PRO B O 1
ATOM 2990 N N . ARG B 1 96 ? 43.642 -25.217 15.664 1.00 33.98 96 ARG B N 1
ATOM 2991 C CA . ARG B 1 96 ? 44.515 -26.383 15.794 1.00 35.66 96 ARG B CA 1
ATOM 2992 C C . ARG B 1 96 ? 44.304 -27.398 14.669 1.00 35.74 96 ARG B C 1
ATOM 2993 O O . ARG B 1 96 ? 45.070 -28.364 14.551 1.00 36.53 96 ARG B O 1
ATOM 3014 N N . CYS B 1 97 ? 43.289 -27.187 13.839 1.00 34.94 97 CYS B N 1
ATOM 3015 C CA . CYS B 1 97 ? 42.923 -28.186 12.831 1.00 34.99 97 CYS B CA 1
ATOM 3016 C C . CYS B 1 97 ? 42.450 -27.573 11.515 1.00 34.86 97 CYS B C 1
ATOM 3017 O O . CYS B 1 97 ? 42.376 -26.350 11.304 1.00 34.23 97 CYS B O 1
#

Radius of gyration: 19.09 Å; Cα contacts (8 Å, |Δi|>4): 324; chains: 2; bounding box: 54×44×48 Å

Nearest PDB structures (foldseek):
  3d5g-assembly3_C  TM=9.818E-01  e=1.871E-19  Kitasatospora aureofaciens
  1mgr-assembly1_A  TM=9.652E-01  e=5.635E-15  Kitasatospora aureofaciens
  1uck-assembly2_B  TM=9.582E-01  e=8.051E-14  Kitasatospora aureofaciens
  1ucj-assembly2_B  TM=9.540E-01  e=1.443E-13  Kitasatospora aureofaciens
  4j5g-assembly3_B-2  TM=9.539E-01  e=1.996E-13  Kitasatospora aureofaciens

Foldseek 3Di:
DDDAAEDELVRDDPLVVVVLVQVVVVDDAPDPQFFAWDQCVVCPDPDDDGRQKTKHQRCDPPDPDSAQWIWMAGNVGWIWTDNGNPPGIHTYDHPD/DAAEDEPVPDDCLVVVVVVQVVVVDDADDPQFFDWDQCVVCPDPDDDGRQKGKHQRPDPPDPDSAQWIWMAGNVGWIWTDNGNPPGIHTYDHPD

Secondary structure (P-SEA, 3-state):
cbbbbbbbcccccaaaaaaaaaaaacccccccccccccccccccccccccccbbbbbcccccccccccccccccccbbbbbbcccccbbbbbcccc/cbbbbbcccccaaaaaaaaaaaacccccccccccccccccccccccccccbbbbbbbcccccccccccccccccbbbbbbcccccbbbbbbccc

Solvent-accessible surface area: 10986 Å² total; per-residue (Å²): 105,137,101,58,68,94,20,31,97,74,167,8,45,79,51,0,44,72,9,17,54,42,34,90,132,129,8,116,63,80,72,157,143,16,30,68,64,6,84,11,90,3,34,77,1,68,164,103,57,155,30,39,8,58,7,15,3,0,45,39,94,83,43,161,90,42,20,72,55,10,0,0,16,9,53,200,58,45,42,10,15,0,52,54,74,0,31,69,12,47,66,10,21,106,210,59,158,64,62,96,27,34,93,72,160,11,47,80,55,0,38,86,14,14,58,59,30,85,135,130,5,118,69,95,66,158,105,16,27,47,70,9,106,11,95,3,34,76,1,66,154,93,49,156,35,40,7,56,4,13,7,0,57,41,93,88,46,152,90,59,23,70,48,6,0,0,16,9,53,200,56,41,39,10,15,0,52,56,61,3,39,67,8,51,58,6,23,92,203,54